Protein AF-A0A418VN29-F1 (afdb_monomer_lite)

Structure (mmCIF, N/CA/C/O backbone):
data_AF-A0A418VN29-F1
#
_entry.id   AF-A0A418VN29-F1
#
loop_
_atom_site.group_PDB
_atom_site.id
_atom_site.type_symbol
_atom_site.label_atom_id
_atom_site.label_alt_id
_atom_site.label_comp_id
_atom_site.label_asym_id
_atom_site.label_entity_id
_atom_site.label_seq_id
_atom_site.pdbx_PDB_ins_code
_atom_site.Cartn_x
_atom_site.Cartn_y
_atom_site.Cartn_z
_atom_site.occupancy
_atom_site.B_iso_or_equiv
_atom_site.auth_seq_id
_atom_site.auth_comp_id
_atom_site.auth_asym_id
_atom_site.auth_atom_id
_atom_site.pdbx_PDB_model_num
ATOM 1 N N . MET A 1 1 ? -18.778 13.113 -34.336 1.00 24.78 1 MET A N 1
ATOM 2 C CA . MET A 1 1 ? -18.733 14.459 -33.737 1.00 24.78 1 MET A CA 1
ATOM 3 C C . MET A 1 1 ? -18.792 14.234 -32.235 1.00 24.78 1 MET A C 1
ATOM 5 O O . MET A 1 1 ? -19.814 13.765 -31.757 1.00 24.78 1 MET A O 1
ATOM 9 N N . LEU A 1 2 ? -17.653 14.345 -31.549 1.00 24.45 2 LEU A N 1
ATOM 10 C CA . LEU A 1 2 ? -17.555 14.200 -30.094 1.00 24.45 2 LEU A CA 1
ATOM 11 C C . LEU A 1 2 ? -17.765 15.594 -29.505 1.00 24.45 2 LEU A C 1
ATOM 13 O O . LEU A 1 2 ? -16.907 16.451 -29.688 1.00 24.45 2 LEU A O 1
ATOM 17 N N . ASP A 1 3 ? -18.902 15.823 -28.851 1.00 22.05 3 ASP A N 1
ATOM 18 C CA . ASP A 1 3 ? -19.103 17.032 -28.052 1.00 22.05 3 ASP A CA 1
ATOM 19 C C . ASP A 1 3 ? -18.455 16.818 -26.682 1.00 22.05 3 ASP A C 1
ATOM 21 O O . ASP A 1 3 ? -18.921 16.030 -25.856 1.00 22.05 3 ASP A O 1
ATOM 25 N N . LEU A 1 4 ? -17.326 17.489 -26.466 1.00 28.38 4 LEU A N 1
ATOM 26 C CA . LEU A 1 4 ? -16.595 17.502 -25.204 1.00 28.38 4 LEU A CA 1
ATOM 27 C C . LEU A 1 4 ? -16.989 18.751 -24.410 1.00 28.38 4 LEU A C 1
ATOM 29 O O . LEU A 1 4 ? -16.269 19.745 -24.392 1.00 28.38 4 LEU A O 1
ATOM 33 N N . THR A 1 5 ? -18.116 18.709 -23.700 1.00 26.20 5 THR A N 1
ATOM 34 C CA . THR A 1 5 ? -18.357 19.657 -22.600 1.00 26.20 5 THR A CA 1
ATOM 35 C C . THR A 1 5 ? -17.587 19.197 -21.365 1.00 26.20 5 THR A C 1
ATOM 37 O O . THR A 1 5 ? -18.038 18.330 -20.616 1.00 26.20 5 THR A O 1
ATOM 40 N N . VAL A 1 6 ? -16.393 19.762 -21.167 1.00 36.53 6 VAL A N 1
ATOM 41 C CA . VAL A 1 6 ? -15.522 19.483 -20.018 1.00 36.53 6 VAL A CA 1
ATOM 42 C C . VAL A 1 6 ? -15.864 20.439 -18.873 1.00 36.53 6 VAL A C 1
ATOM 44 O O . VAL A 1 6 ? -15.679 21.649 -18.976 1.00 36.53 6 VAL A O 1
ATOM 47 N N . ASN A 1 7 ? -16.368 19.889 -17.766 1.00 28.27 7 ASN A N 1
ATOM 48 C CA . ASN A 1 7 ? -16.564 20.616 -16.513 1.00 28.27 7 ASN A CA 1
ATOM 49 C C . ASN A 1 7 ? -15.201 20.792 -15.801 1.00 28.27 7 ASN A C 1
ATOM 51 O O . ASN A 1 7 ? -14.558 19.775 -15.509 1.00 28.27 7 ASN A O 1
ATOM 55 N N . PRO A 1 8 ? -14.768 22.028 -15.478 1.00 33.44 8 PRO A N 1
ATOM 56 C CA . PRO A 1 8 ? -13.426 22.321 -14.960 1.00 33.44 8 PRO A CA 1
ATOM 57 C C . PRO A 1 8 ? -13.108 21.734 -13.572 1.00 33.44 8 PRO A C 1
ATOM 59 O O . PRO A 1 8 ? -11.959 21.801 -13.149 1.00 33.44 8 PRO A O 1
ATOM 62 N N . ASN A 1 9 ? -14.073 21.124 -12.870 1.00 30.81 9 ASN A N 1
ATOM 63 C CA . ASN A 1 9 ? -13.886 20.633 -11.496 1.00 30.81 9 ASN A CA 1
ATOM 64 C C . ASN A 1 9 ? -13.908 19.104 -11.317 1.00 30.81 9 ASN A C 1
ATOM 66 O O . ASN A 1 9 ? -13.938 18.617 -10.185 1.00 30.81 9 ASN A O 1
ATOM 70 N N . THR A 1 10 ? -13.858 18.311 -12.390 1.00 30.25 10 THR A N 1
ATOM 71 C CA . THR A 1 10 ? -13.961 16.845 -12.260 1.00 30.25 10 THR A CA 1
ATOM 72 C C . THR A 1 10 ? -12.586 16.177 -12.294 1.00 30.25 10 THR A C 1
ATOM 74 O O . THR A 1 10 ? -11.988 16.014 -13.355 1.00 30.25 10 THR A O 1
ATOM 77 N N . LYS A 1 11 ? -12.083 15.730 -11.133 1.00 34.09 11 LYS A N 1
ATOM 78 C CA . LYS A 1 11 ? -10.966 14.769 -11.074 1.00 34.09 11 LYS A CA 1
ATOM 79 C C . LYS A 1 11 ? -11.395 13.481 -11.788 1.00 34.09 11 LYS A C 1
ATOM 81 O O . LYS A 1 11 ? -12.370 12.842 -11.395 1.00 34.09 11 LYS A O 1
ATOM 86 N N . ILE A 1 12 ? -10.672 13.138 -12.851 1.00 34.97 12 ILE A N 1
ATOM 87 C CA . ILE A 1 12 ? -10.942 12.040 -13.789 1.00 34.97 12 ILE A CA 1
ATOM 88 C C . ILE A 1 12 ? -11.128 10.722 -13.016 1.00 34.97 12 ILE A C 1
ATOM 90 O O . ILE A 1 12 ? -10.168 10.194 -12.460 1.00 34.97 12 ILE A O 1
ATOM 94 N N . ARG A 1 13 ? -12.358 10.190 -12.952 1.00 27.47 13 ARG A N 1
ATOM 95 C CA . ARG A 1 13 ? -12.651 8.913 -12.262 1.00 27.47 13 ARG A CA 1
ATOM 96 C C . ARG A 1 13 ? -13.318 7.832 -13.116 1.00 27.47 13 ARG A C 1
ATOM 98 O O . ARG A 1 13 ? -13.430 6.706 -12.643 1.00 27.47 13 ARG A O 1
ATOM 105 N N . ARG A 1 14 ? -13.712 8.090 -14.368 1.00 25.16 14 ARG A N 1
ATOM 106 C CA . ARG A 1 14 ? -14.124 7.033 -15.317 1.00 25.16 14 ARG A CA 1
ATOM 107 C C . ARG A 1 14 ? -14.339 7.610 -16.713 1.00 25.16 14 ARG A C 1
ATOM 109 O O . ARG A 1 14 ? -15.007 8.628 -16.836 1.00 25.16 14 ARG A O 1
ATOM 116 N N . ILE A 1 15 ? -13.848 6.927 -17.745 1.00 31.75 15 ILE A N 1
ATOM 117 C CA . ILE A 1 15 ? -14.262 7.154 -19.135 1.00 31.75 15 ILE A CA 1
ATOM 118 C C . ILE A 1 15 ? -14.919 5.857 -19.606 1.00 31.75 15 ILE A C 1
ATOM 120 O O . ILE A 1 15 ? -14.280 4.808 -19.638 1.00 31.75 15 ILE A O 1
ATOM 124 N N . ALA A 1 16 ? -16.216 5.920 -19.903 1.00 24.55 16 ALA A N 1
ATOM 125 C CA . ALA A 1 16 ? -16.940 4.854 -20.581 1.00 24.55 16 ALA A CA 1
ATOM 126 C C . ALA A 1 16 ? -16.981 5.191 -22.076 1.00 24.55 16 ALA A C 1
ATOM 128 O O . ALA A 1 16 ? -17.532 6.219 -22.463 1.00 24.55 16 ALA A O 1
ATOM 129 N N . LEU A 1 17 ? -16.386 4.337 -22.907 1.00 25.92 17 LEU A N 1
ATOM 130 C CA . LEU A 1 17 ? -16.442 4.456 -24.362 1.00 25.92 17 LEU A CA 1
ATOM 131 C C . LEU A 1 17 ? -17.707 3.744 -24.849 1.00 25.92 17 LEU A C 1
ATOM 133 O O . LEU A 1 17 ? -17.806 2.522 -24.751 1.00 25.92 17 LEU A O 1
ATOM 137 N N . THR A 1 18 ? -18.686 4.495 -25.352 1.00 26.50 18 THR A N 1
ATOM 138 C CA . THR A 1 18 ? -19.819 3.918 -26.089 1.00 26.50 18 THR A CA 1
ATOM 139 C C . THR A 1 18 ? -19.585 4.098 -27.583 1.00 26.50 18 THR A C 1
ATOM 141 O O . THR A 1 18 ? -19.347 5.199 -28.072 1.00 26.50 18 THR A O 1
ATOM 144 N N . HIS A 1 19 ? -19.604 2.980 -28.305 1.00 25.80 19 HIS A N 1
ATOM 145 C CA . HIS A 1 19 ? -19.425 2.932 -29.749 1.00 25.80 19 HIS A CA 1
ATOM 146 C C . HIS A 1 19 ? -20.770 3.256 -30.413 1.00 25.80 19 HIS A C 1
ATOM 148 O O . HIS A 1 19 ? -21.709 2.467 -30.317 1.00 25.80 19 HIS A O 1
ATOM 154 N N . VAL A 1 20 ? -20.883 4.411 -31.071 1.00 28.61 20 VAL A N 1
ATOM 155 C CA . VAL A 1 20 ? -22.065 4.766 -31.874 1.00 28.61 20 VAL A CA 1
ATOM 156 C C . VAL A 1 20 ? -21.699 4.616 -33.348 1.00 28.61 20 VAL A C 1
ATOM 158 O O . VAL A 1 20 ? -20.783 5.276 -33.835 1.00 28.61 20 VAL A O 1
ATOM 161 N N . SER A 1 21 ? -22.382 3.708 -34.049 1.00 25.61 21 SER A N 1
ATOM 162 C CA . SER A 1 21 ? -22.212 3.497 -35.493 1.00 25.61 21 SER A CA 1
ATOM 163 C C . SER A 1 21 ? -22.645 4.732 -36.303 1.00 25.61 21 SER A C 1
ATOM 165 O O . SER A 1 21 ? -23.546 5.455 -35.874 1.00 25.61 21 SER A O 1
ATOM 167 N N . PRO A 1 22 ? -22.034 4.995 -37.474 1.00 26.56 22 PRO A N 1
ATOM 168 C CA . PRO A 1 22 ? -22.249 6.239 -38.209 1.00 26.56 22 PRO A CA 1
ATOM 169 C C . PRO A 1 22 ? -23.579 6.232 -38.981 1.00 26.56 22 PRO A C 1
ATOM 171 O O . PRO A 1 22 ? -23.946 5.192 -39.533 1.00 26.56 22 PRO A O 1
ATOM 174 N N . PRO A 1 23 ? -24.285 7.375 -39.096 1.00 27.56 23 PRO A N 1
ATOM 175 C CA . PRO A 1 23 ? -25.371 7.510 -40.045 1.00 27.56 23 PRO A CA 1
ATOM 176 C C . PRO A 1 23 ? -24.859 7.884 -41.443 1.00 27.56 23 PRO A C 1
ATOM 178 O O . PRO A 1 23 ? -23.794 8.470 -41.642 1.00 27.56 23 PRO A O 1
ATOM 181 N N . THR A 1 24 ? -25.679 7.480 -42.399 1.00 29.11 24 THR A N 1
ATOM 182 C CA . THR A 1 24 ? -25.525 7.456 -43.849 1.00 29.11 24 THR A CA 1
ATOM 183 C C . THR A 1 24 ? -25.382 8.845 -44.491 1.00 29.11 24 THR A C 1
ATOM 185 O O . THR A 1 24 ? -25.897 9.846 -44.005 1.00 29.11 24 THR A O 1
ATOM 188 N N . THR A 1 25 ? -24.690 8.852 -45.632 1.00 38.59 25 THR A N 1
ATOM 189 C CA . THR A 1 25 ? -24.416 9.937 -46.593 1.00 38.59 25 THR A CA 1
ATOM 190 C C . THR A 1 25 ? -25.497 11.006 -46.788 1.00 38.59 25 THR A C 1
ATOM 192 O O . THR A 1 25 ? -26.641 10.664 -47.081 1.00 38.59 25 THR A O 1
ATOM 195 N N . VAL A 1 26 ? -25.073 12.275 -46.881 1.00 28.98 26 VAL A N 1
ATOM 196 C CA . VAL A 1 26 ? -25.709 13.293 -47.739 1.00 28.98 26 VAL A CA 1
ATOM 197 C C . VAL A 1 26 ? -24.620 14.140 -48.417 1.00 28.98 26 VAL A C 1
ATOM 199 O O . VAL A 1 26 ? -23.821 14.798 -47.759 1.00 28.98 26 VAL A O 1
ATOM 202 N N . ASN A 1 27 ? -24.583 14.078 -49.752 1.00 35.44 27 ASN A N 1
ATOM 203 C CA . ASN A 1 27 ? -23.863 15.002 -50.636 1.00 35.44 27 ASN A CA 1
ATOM 204 C C . ASN A 1 27 ? -24.383 16.424 -50.437 1.00 35.44 27 ASN A C 1
ATOM 206 O O . ASN A 1 27 ? -25.595 16.553 -50.391 1.00 35.44 27 ASN A O 1
ATOM 210 N N . HIS A 1 28 ? -23.530 17.448 -50.502 1.00 29.70 28 HIS A N 1
ATOM 211 C CA . HIS A 1 28 ? -23.779 18.703 -51.233 1.00 29.70 28 HIS A CA 1
ATOM 212 C C . HIS A 1 28 ? -22.420 19.322 -51.582 1.00 29.70 28 HIS A C 1
ATOM 214 O O . HIS A 1 28 ? -21.529 19.429 -50.742 1.00 29.70 28 HIS A O 1
ATOM 220 N N . GLY A 1 29 ? -22.242 19.629 -52.865 1.00 31.88 29 GLY A N 1
ATOM 221 C CA . GLY A 1 29 ? -21.032 20.237 -53.391 1.00 31.88 29 GLY A CA 1
ATOM 222 C C . GLY A 1 29 ? -21.111 21.752 -53.339 1.00 31.88 29 GLY A C 1
ATOM 223 O O . GLY A 1 29 ? -22.162 22.318 -53.601 1.00 31.88 29 GLY A O 1
ATOM 224 N N . GLU A 1 30 ? -19.968 22.390 -53.119 1.00 26.95 30 GLU A N 1
ATOM 225 C CA . GLU A 1 30 ? -19.734 23.752 -53.573 1.00 26.95 30 GLU A CA 1
ATOM 226 C C . GLU A 1 30 ? -18.250 23.923 -53.905 1.00 26.95 30 GLU A C 1
ATOM 228 O O . GLU A 1 30 ? -17.353 23.616 -53.120 1.00 26.95 30 GLU A O 1
ATOM 233 N N . LYS A 1 31 ? -18.005 24.335 -55.151 1.00 33.81 31 LYS A N 1
ATOM 234 C CA . LYS A 1 31 ? -16.693 24.671 -55.694 1.00 33.81 31 LYS A CA 1
ATOM 235 C C . LYS A 1 31 ? -16.437 26.147 -55.416 1.00 33.81 31 LYS A C 1
ATOM 237 O O . LYS A 1 31 ? -17.146 26.981 -55.966 1.00 33.81 31 LYS A O 1
ATOM 242 N N . THR A 1 32 ? -15.345 26.470 -54.737 1.00 28.45 32 THR A N 1
ATOM 243 C CA . THR A 1 32 ? -14.684 27.772 -54.890 1.00 28.45 32 THR A CA 1
ATOM 244 C C . THR A 1 32 ? -13.177 27.573 -55.023 1.00 28.45 32 THR A C 1
ATOM 246 O O . THR A 1 32 ? -12.483 27.066 -54.147 1.00 28.45 32 THR A O 1
ATOM 249 N N . ASN A 1 33 ? -12.685 27.930 -56.211 1.00 28.09 33 ASN A N 1
ATOM 250 C CA . ASN A 1 33 ? -11.276 28.017 -56.561 1.00 28.09 33 ASN A CA 1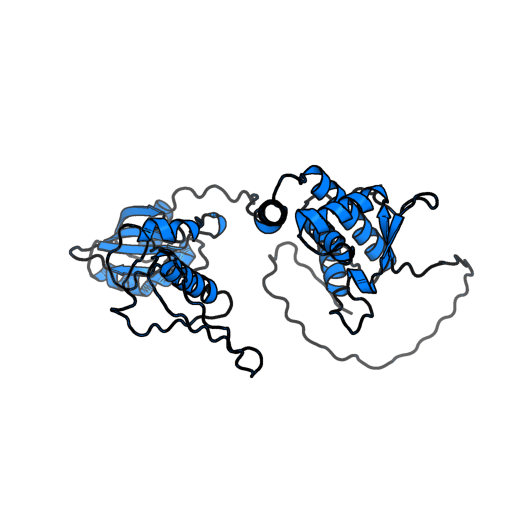
ATOM 251 C C . ASN A 1 33 ? -10.680 29.271 -55.910 1.00 28.09 33 ASN A C 1
ATOM 253 O O . ASN A 1 33 ? -11.041 30.382 -56.286 1.00 28.09 33 ASN A O 1
ATOM 257 N N . ALA A 1 34 ? -9.705 29.095 -55.023 1.00 28.97 34 ALA A N 1
ATOM 258 C CA . ALA A 1 34 ? -8.702 30.111 -54.727 1.00 28.97 34 ALA A CA 1
ATOM 259 C C . ALA A 1 34 ? -7.341 29.416 -54.636 1.00 28.97 34 ALA A C 1
ATOM 261 O O . ALA A 1 34 ? -6.970 28.786 -53.647 1.00 28.97 34 ALA A O 1
ATOM 262 N N . SER A 1 35 ? -6.616 29.476 -55.746 1.00 31.36 35 SER A N 1
ATOM 263 C CA . SER A 1 35 ? -5.275 28.943 -55.917 1.00 31.36 35 SER A CA 1
ATOM 264 C C . SER A 1 35 ? -4.254 29.773 -55.137 1.00 31.36 35 SER A C 1
ATOM 266 O O . SER A 1 35 ? -3.627 30.674 -55.684 1.00 31.36 35 SER A O 1
ATOM 268 N N . LEU A 1 36 ? -4.028 29.410 -53.878 1.00 25.30 36 LEU A N 1
ATOM 269 C CA . LEU A 1 36 ? -2.775 29.660 -53.168 1.00 25.30 36 LEU A CA 1
ATOM 270 C C . LEU A 1 36 ? -2.138 28.300 -52.901 1.00 25.30 36 LEU A C 1
ATOM 272 O O . LEU A 1 36 ? -2.334 27.667 -51.867 1.00 25.30 36 LEU A O 1
ATOM 276 N N . ARG A 1 37 ? -1.397 27.809 -53.902 1.00 25.61 37 ARG A N 1
ATOM 277 C CA . ARG A 1 37 ? -0.560 26.610 -53.782 1.00 25.61 37 ARG A CA 1
ATOM 278 C C . ARG A 1 37 ? 0.620 26.910 -52.854 1.00 25.61 37 ARG A C 1
ATOM 280 O O . ARG A 1 37 ? 1.755 27.032 -53.310 1.00 25.61 37 ARG A O 1
ATOM 287 N N . PHE A 1 38 ? 0.375 26.940 -51.549 1.00 24.56 38 PHE A N 1
ATOM 288 C CA . PHE A 1 38 ? 1.399 26.537 -50.597 1.00 24.56 38 PHE A CA 1
ATOM 289 C C . PHE A 1 38 ? 1.586 25.034 -50.779 1.00 24.56 38 PHE A C 1
ATOM 291 O O . PHE A 1 38 ? 0.795 24.218 -50.311 1.00 24.56 38 PHE A O 1
ATOM 298 N N . ARG A 1 39 ? 2.619 24.653 -51.537 1.00 26.42 39 ARG A N 1
ATOM 299 C CA . ARG A 1 39 ? 3.111 23.277 -51.526 1.00 26.42 39 ARG A CA 1
ATOM 300 C C . ARG A 1 39 ? 3.608 22.990 -50.109 1.00 26.42 39 ARG A C 1
ATOM 302 O O . ARG A 1 39 ? 4.776 23.218 -49.812 1.00 26.42 39 ARG A O 1
ATOM 309 N N . PHE A 1 40 ? 2.734 22.466 -49.253 1.00 26.62 40 PHE A N 1
ATOM 310 C CA . PHE A 1 40 ? 3.130 21.757 -48.042 1.00 26.62 40 PHE A CA 1
ATOM 311 C C . PHE A 1 40 ? 3.881 20.495 -48.476 1.00 26.62 40 PHE A C 1
ATOM 313 O O . PHE A 1 40 ? 3.308 19.438 -48.731 1.00 26.62 40 PHE A O 1
ATOM 320 N N . HIS A 1 41 ? 5.186 20.645 -48.687 1.00 28.91 41 HIS A N 1
ATOM 321 C CA . HIS A 1 41 ? 6.093 19.531 -48.890 1.00 28.91 41 HIS A CA 1
ATOM 322 C C . HIS A 1 41 ? 6.441 18.899 -47.540 1.00 28.91 41 HIS A C 1
ATOM 324 O O . HIS A 1 41 ? 6.794 19.587 -46.587 1.00 28.91 41 HIS A O 1
ATOM 330 N N . ALA A 1 42 ? 6.398 17.565 -47.555 1.00 32.66 42 ALA A N 1
ATOM 331 C CA . ALA A 1 42 ? 6.794 16.603 -46.533 1.00 32.66 42 ALA A CA 1
ATOM 332 C C . ALA A 1 42 ? 5.794 16.357 -45.389 1.00 32.66 42 ALA A C 1
ATOM 334 O O . ALA A 1 42 ? 5.766 17.043 -44.368 1.00 32.66 42 ALA A O 1
ATOM 335 N N . ARG A 1 43 ? 5.072 15.237 -45.544 1.00 42.84 43 ARG A N 1
ATOM 336 C CA . ARG A 1 43 ? 4.611 14.346 -44.471 1.00 42.84 43 ARG A CA 1
ATOM 337 C C . ARG A 1 43 ? 5.764 14.113 -43.480 1.00 42.84 43 ARG A C 1
ATOM 339 O O . ARG A 1 43 ? 6.529 13.167 -43.636 1.00 42.84 43 ARG A O 1
ATOM 346 N N . CYS A 1 44 ? 5.962 14.992 -42.502 1.00 50.62 44 CYS A N 1
ATOM 347 C CA . CYS A 1 44 ? 6.921 14.719 -41.437 1.00 50.62 44 CYS A CA 1
ATOM 348 C C . CYS A 1 44 ? 6.347 13.566 -40.611 1.00 50.62 44 CYS A C 1
ATOM 350 O O . CYS A 1 44 ? 5.278 13.696 -40.028 1.00 50.62 44 CYS A O 1
ATOM 352 N N . SER A 1 45 ? 7.009 12.418 -40.631 1.00 65.19 45 SER A N 1
ATOM 353 C CA . SER A 1 45 ? 6.743 11.245 -39.785 1.00 65.19 45 SER A CA 1
ATOM 354 C C . SER A 1 45 ? 7.925 10.983 -38.847 1.00 65.19 45 SER A C 1
ATOM 356 O O . SER A 1 45 ? 8.134 9.859 -38.399 1.00 65.19 45 SER A O 1
ATOM 358 N N . LYS A 1 46 ? 8.735 12.020 -38.598 1.00 81.06 46 LYS A N 1
ATOM 359 C CA . LYS A 1 46 ? 10.023 11.925 -37.918 1.00 81.06 46 LYS A CA 1
ATOM 360 C C . LYS A 1 46 ? 10.146 12.972 -36.818 1.00 81.06 46 LYS A C 1
ATOM 362 O O . LYS A 1 46 ? 9.696 14.105 -36.994 1.00 81.06 46 LYS A O 1
ATOM 367 N N . ILE A 1 47 ? 10.793 12.574 -35.732 1.00 82.25 47 ILE A N 1
ATOM 368 C CA . ILE A 1 47 ? 11.231 13.412 -34.618 1.00 82.25 47 ILE A CA 1
ATOM 369 C C . ILE A 1 47 ? 12.750 13.521 -34.686 1.00 82.25 47 ILE A C 1
ATOM 371 O O . ILE A 1 47 ? 13.433 12.531 -34.954 1.00 82.25 47 ILE A O 1
ATOM 375 N N . PHE A 1 48 ? 13.268 14.721 -34.449 1.00 80.94 48 PHE A N 1
ATOM 376 C CA . PHE A 1 48 ? 14.694 15.008 -34.539 1.00 80.94 48 PHE A CA 1
ATOM 377 C C . PHE A 1 48 ? 15.314 15.155 -33.150 1.00 80.94 48 PHE A C 1
ATOM 379 O O . PHE A 1 48 ? 14.834 15.941 -32.329 1.00 80.94 48 PHE A O 1
ATOM 386 N N . ILE A 1 49 ? 16.406 14.426 -32.928 1.00 73.12 49 ILE A N 1
ATOM 387 C CA . ILE A 1 49 ? 17.242 14.494 -31.730 1.00 73.12 49 ILE A CA 1
ATOM 388 C C . ILE A 1 49 ? 18.612 15.075 -32.128 1.00 73.12 49 ILE A C 1
ATOM 390 O O . ILE A 1 49 ? 19.248 14.532 -33.034 1.00 73.12 49 ILE A O 1
ATOM 394 N N . PRO A 1 50 ? 19.087 16.165 -31.504 1.00 70.06 50 PRO A N 1
ATOM 395 C CA . PRO A 1 50 ? 20.404 16.743 -31.785 1.00 70.06 50 PRO A CA 1
ATOM 396 C C . PRO A 1 50 ? 21.574 15.747 -31.652 1.00 70.06 50 PRO A C 1
ATOM 398 O O . PRO A 1 50 ? 21.555 14.866 -30.798 1.00 70.06 50 PRO A O 1
ATOM 401 N N . ALA A 1 51 ? 22.652 15.900 -32.432 1.00 65.44 51 ALA A N 1
ATOM 402 C CA . ALA A 1 51 ? 23.804 14.978 -32.379 1.00 65.44 51 ALA A CA 1
ATOM 403 C C . ALA A 1 51 ? 24.499 14.889 -31.004 1.00 65.44 51 ALA A C 1
ATOM 405 O O . ALA A 1 51 ? 25.044 13.849 -30.646 1.00 65.44 51 ALA A O 1
ATOM 406 N N . TRP A 1 52 ? 24.480 15.951 -30.199 1.00 60.44 52 TRP A N 1
ATOM 407 C CA . TRP A 1 52 ? 25.055 15.925 -28.847 1.00 60.44 52 TRP A CA 1
ATOM 408 C C . TRP A 1 52 ? 24.179 15.143 -27.842 1.00 60.44 52 TRP A C 1
ATOM 410 O O . TRP A 1 52 ? 24.680 14.676 -26.815 1.00 60.44 52 TRP A O 1
ATOM 420 N N . ASP A 1 53 ? 22.900 14.913 -28.162 1.00 70.38 53 ASP A N 1
ATOM 421 C CA . ASP A 1 53 ? 22.018 13.970 -27.461 1.00 70.38 53 ASP A CA 1
ATOM 422 C C . ASP A 1 53 ? 22.287 12.514 -27.857 1.00 70.38 53 ASP A C 1
ATOM 424 O O . ASP A 1 53 ? 21.985 11.611 -27.078 1.00 70.38 53 ASP A O 1
ATOM 428 N N . GLU A 1 54 ? 22.905 12.251 -29.011 1.00 73.31 54 GLU A N 1
ATOM 429 C CA . GLU A 1 54 ? 23.186 10.892 -29.487 1.00 73.31 54 GLU A CA 1
ATOM 430 C C . GLU A 1 54 ? 24.209 10.169 -28.598 1.00 73.31 54 GLU A C 1
ATOM 432 O O . GLU A 1 54 ? 23.950 9.053 -28.139 1.00 73.31 54 GLU A O 1
ATOM 437 N N . ALA A 1 55 ? 25.329 10.830 -28.285 1.00 78.19 55 ALA A N 1
ATOM 438 C CA . ALA A 1 55 ? 26.355 10.286 -27.393 1.00 78.19 55 ALA A CA 1
ATOM 439 C C . ALA A 1 55 ? 25.799 10.035 -25.982 1.00 78.19 55 ALA A C 1
ATOM 441 O O . ALA A 1 55 ? 26.037 8.985 -25.389 1.00 78.19 55 ALA A O 1
ATOM 442 N N . PHE A 1 56 ? 24.984 10.961 -25.469 1.00 82.81 56 PHE A N 1
ATOM 443 C CA . PHE A 1 56 ? 24.332 10.806 -24.170 1.00 82.81 56 PHE A CA 1
ATOM 444 C C . PHE A 1 56 ? 23.313 9.655 -24.163 1.00 82.81 56 PHE A C 1
ATOM 446 O O . PHE A 1 56 ? 23.311 8.830 -23.253 1.00 82.81 56 PHE A O 1
ATOM 453 N N . THR A 1 57 ? 22.505 9.530 -25.218 1.00 81.75 57 THR A N 1
ATOM 454 C CA . THR A 1 57 ? 21.558 8.416 -25.409 1.00 81.75 57 THR A CA 1
ATOM 455 C C . THR A 1 57 ? 22.282 7.070 -25.471 1.00 81.75 57 THR A C 1
ATOM 457 O O . THR A 1 57 ? 21.776 6.052 -24.995 1.00 81.75 57 THR A O 1
ATOM 460 N N . GLN A 1 58 ? 23.478 7.031 -26.062 1.00 82.38 58 GLN A N 1
ATOM 461 C CA . GLN A 1 58 ? 24.322 5.843 -26.055 1.00 82.38 58 GLN A CA 1
ATOM 462 C C . GLN A 1 58 ? 24.800 5.497 -24.639 1.00 82.38 58 GLN A C 1
ATOM 464 O O . GLN A 1 58 ? 24.624 4.353 -24.219 1.00 82.38 58 GLN A O 1
ATOM 469 N N . THR A 1 59 ? 25.300 6.476 -23.883 1.00 84.31 59 THR A N 1
ATOM 470 C CA . THR A 1 59 ? 25.691 6.294 -22.477 1.00 84.31 59 THR A CA 1
ATOM 471 C C . THR A 1 59 ? 24.526 5.796 -21.620 1.00 84.31 59 THR A C 1
ATOM 473 O O . THR A 1 59 ? 24.686 4.820 -20.890 1.00 84.31 59 THR A O 1
ATOM 476 N N . LEU A 1 60 ? 23.337 6.390 -21.756 1.00 84.81 60 LEU A N 1
ATOM 477 C CA . LEU A 1 60 ? 22.136 5.974 -21.026 1.00 84.81 60 LEU A CA 1
ATOM 478 C C . LEU A 1 60 ? 21.724 4.532 -21.324 1.00 84.81 60 LEU A C 1
ATOM 480 O O . LEU A 1 60 ? 21.323 3.811 -20.417 1.00 84.81 60 LEU A O 1
ATOM 484 N N . ARG A 1 61 ? 21.827 4.078 -22.577 1.00 84.44 61 ARG A N 1
ATOM 485 C CA . ARG A 1 61 ? 21.496 2.687 -22.925 1.00 84.44 61 ARG A CA 1
ATOM 486 C C . ARG A 1 61 ? 22.509 1.701 -22.357 1.00 84.44 61 ARG A C 1
ATOM 488 O O . ARG A 1 61 ? 22.102 0.698 -21.784 1.00 84.44 61 ARG A O 1
ATOM 495 N N . GLU A 1 62 ? 23.799 1.984 -22.532 1.00 83.44 62 GLU A N 1
ATOM 496 C CA . GLU A 1 62 ? 24.877 1.059 -22.168 1.00 83.44 62 GLU A CA 1
ATOM 497 C C . GLU A 1 62 ? 25.108 0.994 -20.663 1.00 83.44 62 GLU A C 1
ATOM 499 O O . GLU A 1 62 ? 25.183 -0.095 -20.101 1.00 83.44 62 GLU A O 1
ATOM 504 N N . LYS A 1 63 ? 25.250 2.161 -20.032 1.00 81.19 63 LYS A N 1
ATOM 505 C CA . LYS A 1 63 ? 25.661 2.287 -18.631 1.00 81.19 63 LYS A CA 1
ATOM 506 C C . LYS A 1 63 ? 24.485 2.530 -17.697 1.00 81.19 63 LYS A C 1
ATOM 508 O O . LYS A 1 63 ? 24.548 2.111 -16.553 1.00 81.19 63 LYS A O 1
ATOM 513 N N . GLY A 1 64 ? 23.424 3.175 -18.184 1.00 81.19 64 GLY A N 1
ATOM 514 C CA . GLY A 1 64 ? 22.215 3.403 -17.396 1.00 81.19 64 GLY A CA 1
ATOM 515 C C . GLY A 1 64 ? 21.298 2.180 -17.368 1.00 81.19 64 GLY A C 1
ATOM 516 O O . GLY A 1 64 ? 21.116 1.559 -16.334 1.00 81.19 64 GLY A O 1
ATOM 517 N N . LEU A 1 65 ? 20.722 1.820 -18.516 1.00 82.62 65 LEU A N 1
ATOM 518 C CA . LEU A 1 65 ? 19.725 0.747 -18.623 1.00 82.62 65 LEU A CA 1
ATOM 519 C C . LEU A 1 65 ? 20.328 -0.659 -18.804 1.00 82.62 65 LEU A C 1
ATOM 521 O O . LEU A 1 65 ? 19.584 -1.640 -18.849 1.00 82.62 65 LEU A O 1
ATOM 525 N N . GLY A 1 66 ? 21.645 -0.769 -19.013 1.00 79.50 66 GLY A N 1
ATOM 526 C CA . GLY A 1 66 ? 22.321 -2.046 -19.267 1.00 79.50 66 GLY A CA 1
ATOM 527 C C . GLY A 1 66 ? 21.859 -2.770 -20.542 1.00 79.50 66 GLY A C 1
ATOM 528 O O . GLY A 1 66 ? 21.978 -3.992 -20.645 1.00 79.50 66 GLY A O 1
ATOM 529 N N . ILE A 1 67 ? 21.302 -2.049 -21.523 1.00 80.25 67 ILE A N 1
ATOM 530 C CA . ILE A 1 67 ? 20.773 -2.622 -22.769 1.00 80.25 67 ILE A CA 1
ATOM 531 C C . ILE A 1 67 ? 21.846 -2.541 -23.864 1.00 80.25 67 ILE A C 1
ATOM 533 O O . ILE A 1 67 ? 22.647 -1.611 -23.925 1.00 80.25 67 ILE A O 1
ATOM 537 N N . SER A 1 68 ? 21.857 -3.528 -24.766 1.00 75.38 68 SER A N 1
ATOM 538 C CA . SER A 1 68 ? 22.779 -3.596 -25.908 1.00 75.38 68 SER A CA 1
ATOM 539 C C . SER A 1 68 ? 22.889 -2.270 -26.674 1.00 75.38 68 SER A C 1
ATOM 541 O O . SER A 1 68 ? 21.888 -1.601 -26.917 1.00 75.38 68 SER A O 1
ATOM 543 N N . ARG A 1 69 ? 24.084 -1.969 -27.205 1.00 66.75 69 ARG A N 1
ATOM 544 C CA . ARG A 1 69 ? 24.334 -0.854 -28.145 1.00 66.75 69 ARG A CA 1
ATOM 545 C C . ARG A 1 69 ? 23.383 -0.821 -29.344 1.00 66.75 69 ARG A C 1
ATOM 547 O O . ARG A 1 69 ? 23.172 0.229 -29.938 1.00 66.75 69 ARG A O 1
ATOM 554 N N . ARG A 1 70 ? 22.824 -1.979 -29.713 1.00 70.94 70 ARG A N 1
ATOM 555 C CA . ARG A 1 70 ? 21.859 -2.130 -30.814 1.00 70.94 70 ARG A CA 1
ATOM 556 C C . ARG A 1 70 ? 20.414 -1.830 -30.408 1.00 70.94 70 ARG A C 1
ATOM 558 O O . ARG A 1 70 ? 19.534 -1.870 -31.262 1.00 70.94 70 ARG A O 1
ATOM 565 N N . ALA A 1 71 ? 20.152 -1.575 -29.127 1.00 72.75 71 ALA A N 1
ATOM 566 C CA . ALA A 1 71 ? 18.824 -1.240 -28.642 1.00 72.75 71 ALA A CA 1
ATOM 567 C C . ALA A 1 71 ? 18.344 0.069 -29.267 1.00 72.75 71 ALA A C 1
ATOM 569 O O . ALA A 1 71 ? 19.138 0.991 -29.459 1.00 72.75 71 ALA A O 1
ATOM 570 N N . PRO A 1 72 ? 17.058 0.185 -29.594 1.00 77.88 72 PRO A N 1
ATOM 571 C CA . PRO A 1 72 ? 16.593 1.306 -30.381 1.00 77.88 72 PRO A CA 1
ATOM 572 C C . PRO A 1 72 ? 16.513 2.598 -29.553 1.00 77.88 72 PRO A C 1
ATOM 574 O O . PRO A 1 72 ? 16.136 2.599 -28.382 1.00 77.88 72 PRO A O 1
ATOM 577 N N . HIS A 1 73 ? 16.846 3.724 -30.188 1.00 78.06 73 HIS A N 1
ATOM 578 C CA . HIS A 1 73 ? 16.917 5.046 -29.549 1.00 78.06 73 HIS A CA 1
ATOM 579 C C . HIS A 1 73 ? 15.560 5.553 -29.031 1.00 78.06 73 HIS A C 1
ATOM 581 O O . HIS A 1 73 ? 15.516 6.389 -28.129 1.00 78.06 73 HIS A O 1
ATOM 587 N N . TRP A 1 74 ? 14.447 5.031 -29.558 1.00 85.94 74 TRP A N 1
ATOM 588 C CA . TRP A 1 74 ? 13.106 5.463 -29.164 1.00 85.94 74 TRP A CA 1
ATOM 589 C C . TRP A 1 74 ? 12.772 5.170 -27.697 1.00 85.94 74 TRP A C 1
ATOM 591 O O . TRP A 1 74 ? 11.934 5.871 -27.138 1.00 85.94 74 TRP A O 1
ATOM 601 N N . ILE A 1 75 ? 13.432 4.199 -27.049 1.00 86.94 75 ILE A N 1
ATOM 602 C CA . ILE A 1 75 ? 13.207 3.894 -25.623 1.00 86.94 75 ILE A CA 1
ATOM 603 C C . ILE A 1 75 ? 13.538 5.122 -24.769 1.00 86.94 75 ILE A C 1
ATOM 605 O O . ILE A 1 75 ? 12.731 5.547 -23.945 1.00 86.94 75 ILE A O 1
ATOM 609 N N . ILE A 1 76 ? 14.694 5.736 -25.025 1.00 87.88 76 ILE A N 1
ATOM 610 C CA . ILE A 1 76 ? 15.131 6.941 -24.315 1.00 87.88 76 ILE A CA 1
ATOM 611 C C . ILE A 1 76 ? 14.231 8.129 -24.666 1.00 87.88 76 ILE A C 1
ATOM 613 O O . ILE A 1 76 ? 13.855 8.886 -23.779 1.00 87.88 76 ILE A O 1
ATOM 617 N N . ALA A 1 77 ? 13.793 8.247 -25.923 1.00 89.12 77 ALA A N 1
ATOM 618 C CA . ALA A 1 77 ? 12.849 9.292 -26.320 1.00 89.12 77 ALA A CA 1
ATOM 619 C C . ALA A 1 77 ? 11.497 9.182 -25.587 1.00 89.12 77 ALA A C 1
ATOM 621 O O . ALA A 1 77 ? 10.933 10.201 -25.196 1.00 89.12 77 ALA A O 1
ATOM 622 N N . ARG A 1 78 ? 10.988 7.964 -25.344 1.00 91.12 78 ARG A N 1
ATOM 623 C CA . ARG A 1 78 ? 9.773 7.750 -24.536 1.00 91.12 78 ARG A CA 1
ATOM 624 C C . ARG A 1 78 ? 9.985 8.120 -23.066 1.00 91.12 78 ARG A C 1
ATOM 626 O O . ARG A 1 78 ? 9.106 8.744 -22.479 1.00 91.12 78 ARG A O 1
ATOM 633 N N . LEU A 1 79 ? 11.139 7.780 -22.486 1.00 90.56 79 LEU A N 1
ATOM 634 C CA . LEU A 1 79 ? 11.481 8.177 -21.113 1.00 90.56 79 LEU A CA 1
ATOM 635 C C . LEU A 1 79 ? 11.591 9.700 -20.983 1.00 90.56 79 LEU A C 1
ATOM 637 O O . LEU A 1 79 ? 11.003 10.282 -20.077 1.00 90.56 79 LEU A O 1
ATOM 641 N N . ALA A 1 80 ? 12.256 10.353 -21.934 1.00 90.38 80 ALA A N 1
ATOM 642 C CA . ALA A 1 80 ? 12.342 11.805 -22.003 1.00 90.38 80 ALA A CA 1
ATOM 643 C C . ALA A 1 80 ? 10.956 12.452 -22.140 1.00 90.38 80 ALA A C 1
ATOM 645 O O . ALA A 1 80 ? 10.626 13.373 -21.398 1.00 90.38 80 ALA A O 1
ATOM 646 N N . PHE A 1 81 ? 10.104 11.940 -23.031 1.00 92.94 81 PHE A N 1
ATOM 647 C CA . PHE A 1 81 ? 8.721 12.400 -23.150 1.00 92.94 81 PHE A CA 1
ATOM 648 C C . PHE A 1 81 ? 7.966 12.308 -21.815 1.00 92.94 81 PHE A C 1
ATOM 650 O O . PHE A 1 81 ? 7.365 13.290 -21.379 1.00 92.94 81 PHE A O 1
ATOM 657 N N . ALA A 1 82 ? 8.048 11.163 -21.137 1.00 91.06 82 ALA A N 1
ATOM 658 C CA . ALA A 1 82 ? 7.401 10.958 -19.847 1.00 91.06 82 ALA A CA 1
ATOM 659 C C . ALA A 1 82 ? 7.947 11.902 -18.762 1.00 91.06 82 ALA A C 1
ATOM 661 O O . ALA A 1 82 ? 7.155 12.533 -18.064 1.00 91.06 82 ALA A O 1
ATOM 662 N N . ARG A 1 83 ? 9.273 12.078 -18.668 1.00 89.81 83 ARG A N 1
ATOM 663 C CA . ARG A 1 83 ? 9.897 13.034 -17.739 1.00 89.81 83 ARG A CA 1
ATOM 664 C C . ARG A 1 83 ? 9.434 14.462 -18.011 1.00 89.81 83 ARG A C 1
ATOM 666 O O . ARG A 1 83 ? 9.114 15.214 -17.099 1.00 89.81 83 ARG A O 1
ATOM 673 N N . SER A 1 84 ? 9.334 14.820 -19.283 1.00 92.06 84 SER A N 1
ATOM 674 C CA . SER A 1 84 ? 8.840 16.119 -19.704 1.00 92.06 84 SER A CA 1
ATOM 675 C C . SER A 1 84 ? 7.394 16.350 -19.262 1.00 92.06 84 SER A C 1
ATOM 677 O O . SER A 1 84 ? 7.099 17.405 -18.718 1.00 92.06 84 SER A O 1
ATOM 679 N N . LEU A 1 85 ? 6.482 15.387 -19.427 1.00 90.81 85 LEU A N 1
ATOM 680 C CA . LEU A 1 85 ? 5.080 15.530 -18.994 1.00 90.81 85 LEU A CA 1
ATOM 681 C C . LEU A 1 85 ? 4.902 15.746 -17.479 1.00 90.81 85 LEU A C 1
ATOM 683 O O . LEU A 1 85 ? 3.824 16.153 -17.044 1.00 90.81 85 LEU A O 1
ATOM 687 N N . GLN A 1 86 ? 5.923 15.468 -16.668 1.00 86.62 86 GLN A N 1
ATOM 688 C CA . GLN A 1 86 ? 5.879 15.693 -15.222 1.00 86.62 86 GLN A CA 1
ATOM 689 C C . GLN A 1 86 ? 6.125 17.152 -14.832 1.00 86.62 86 GLN A C 1
ATOM 691 O O . GLN A 1 86 ? 5.756 17.552 -13.732 1.00 86.62 86 GLN A O 1
ATOM 696 N N . MET A 1 87 ? 6.693 17.959 -15.728 1.00 83.56 87 MET A N 1
ATOM 697 C CA . MET A 1 87 ? 6.965 19.372 -15.468 1.00 83.56 87 MET A CA 1
ATOM 698 C C . MET A 1 87 ? 5.691 20.205 -15.629 1.00 83.56 87 MET A C 1
ATOM 700 O O . MET A 1 87 ? 4.922 19.942 -16.552 1.00 83.56 87 MET A O 1
ATOM 704 N N . PRO A 1 88 ? 5.446 21.219 -14.785 1.00 75.56 88 PRO A N 1
ATOM 705 C CA . PRO A 1 88 ? 4.227 22.022 -14.856 1.00 75.56 88 PRO A CA 1
ATOM 706 C C . PRO A 1 88 ? 4.264 23.114 -15.938 1.00 75.56 88 PRO A C 1
ATOM 708 O O . PRO A 1 88 ? 3.211 23.491 -16.443 1.00 75.56 88 PRO A O 1
ATOM 711 N N . GLN A 1 89 ? 5.440 23.638 -16.306 1.00 83.31 89 GLN A N 1
ATOM 712 C CA . GLN A 1 89 ? 5.559 24.657 -17.361 1.00 83.31 89 GLN A CA 1
ATOM 713 C C . GLN A 1 89 ? 5.485 24.020 -18.748 1.00 83.31 89 GLN A C 1
ATOM 715 O O . GLN A 1 89 ? 5.853 22.863 -18.891 1.00 83.31 89 GLN A O 1
ATOM 720 N N . PHE A 1 90 ? 5.093 24.751 -19.793 1.00 86.06 90 PHE A N 1
ATOM 721 C CA . PHE A 1 90 ? 5.184 24.245 -21.169 1.00 86.06 90 PHE A CA 1
ATOM 722 C C . PHE A 1 90 ? 6.637 24.206 -21.671 1.00 86.06 90 PHE A C 1
ATOM 724 O O . PHE A 1 90 ? 7.450 25.009 -21.221 1.00 86.06 90 PHE A O 1
ATOM 731 N N . PRO A 1 91 ? 6.996 23.283 -22.585 1.00 86.25 91 PRO A N 1
ATOM 732 C CA . PRO A 1 91 ? 8.305 23.313 -23.225 1.00 86.25 91 PRO A CA 1
ATOM 733 C C . PRO A 1 91 ? 8.517 24.617 -23.998 1.00 86.25 91 PRO A C 1
ATOM 735 O O . PRO A 1 91 ? 7.612 25.055 -24.718 1.00 86.25 91 PRO A O 1
ATOM 738 N N . ASP A 1 92 ? 9.725 25.171 -23.904 1.00 81.75 92 ASP A N 1
ATOM 739 C CA . ASP A 1 92 ? 10.091 26.412 -24.583 1.00 81.75 92 ASP A CA 1
ATOM 740 C C . ASP A 1 92 ? 9.834 26.349 -26.090 1.00 81.75 92 ASP A C 1
ATOM 742 O O . ASP A 1 92 ? 9.984 25.314 -26.753 1.00 81.75 92 ASP A O 1
ATOM 746 N N . GLU A 1 93 ? 9.465 27.495 -26.662 1.00 75.69 93 GLU A N 1
ATOM 747 C CA . GLU A 1 93 ? 9.201 27.585 -28.094 1.00 75.69 93 GLU A CA 1
ATOM 748 C C . GLU A 1 93 ? 10.441 27.411 -28.965 1.00 75.69 93 GLU A C 1
ATOM 750 O O . GLU A 1 93 ? 10.297 27.119 -30.152 1.00 75.69 93 GLU A O 1
ATOM 755 N N . GLU A 1 94 ? 11.631 27.565 -28.392 1.00 72.12 94 GLU A N 1
ATOM 756 C CA . GLU A 1 94 ? 12.912 27.443 -29.087 1.00 72.12 94 GLU A CA 1
ATOM 757 C C . GLU A 1 94 ? 13.321 25.983 -29.334 1.00 72.12 94 GLU A C 1
ATOM 759 O O . GLU A 1 94 ? 14.106 25.718 -30.242 1.00 72.12 94 GLU A O 1
ATOM 764 N N . LEU A 1 95 ? 12.709 25.015 -28.633 1.00 70.12 95 LEU A N 1
ATOM 765 C CA . LEU A 1 95 ? 12.928 23.564 -28.788 1.00 70.12 95 LEU A CA 1
ATOM 766 C C . LEU A 1 95 ? 12.269 22.988 -30.070 1.00 70.12 95 LEU A C 1
ATOM 768 O O . LEU A 1 95 ? 11.656 21.915 -30.086 1.00 70.12 95 LEU A O 1
ATOM 772 N N . ARG A 1 96 ? 12.326 23.748 -31.172 1.00 63.91 96 ARG A N 1
ATOM 773 C CA . ARG A 1 96 ? 11.776 23.412 -32.497 1.00 63.91 96 ARG A CA 1
ATOM 774 C C . ARG A 1 96 ? 12.774 22.585 -33.324 1.00 63.91 96 ARG A C 1
ATOM 776 O O . ARG A 1 96 ? 13.828 22.167 -32.860 1.00 63.91 96 ARG A O 1
ATOM 783 N N . LYS A 1 97 ? 12.381 22.237 -34.558 1.00 60.22 97 LYS A N 1
ATOM 784 C CA . LYS A 1 97 ? 13.178 21.402 -35.482 1.00 60.22 97 LYS A CA 1
ATOM 785 C C . LYS A 1 97 ? 14.590 21.974 -35.663 1.00 60.22 97 LYS A C 1
ATOM 787 O O . LYS A 1 97 ? 14.696 23.186 -35.851 1.00 60.22 97 LYS A O 1
ATOM 792 N N . PRO A 1 98 ? 15.632 21.120 -35.684 1.00 54.75 98 PRO A N 1
ATOM 793 C CA . PRO A 1 98 ? 16.988 21.575 -35.949 1.00 54.75 98 PRO A CA 1
ATOM 794 C C . PRO A 1 98 ? 17.048 22.290 -37.298 1.00 54.75 98 PRO A C 1
ATOM 796 O O . PRO A 1 98 ? 16.390 21.901 -38.274 1.00 54.75 98 PRO A O 1
ATOM 799 N N . VAL A 1 99 ? 17.841 23.357 -37.357 1.00 55.34 99 VAL A N 1
ATOM 800 C CA . VAL A 1 99 ? 18.113 24.066 -38.608 1.00 55.34 99 VAL A CA 1
ATOM 801 C C . VAL A 1 99 ? 18.809 23.081 -39.551 1.00 55.34 99 VAL A C 1
ATOM 803 O O . VAL A 1 99 ? 19.665 22.315 -39.121 1.00 55.34 99 VAL A O 1
ATOM 806 N N . ARG A 1 100 ? 18.471 23.100 -40.851 1.00 54.81 100 ARG A N 1
ATOM 807 C CA . ARG A 1 100 ? 18.915 22.157 -41.916 1.00 54.81 100 ARG A CA 1
ATOM 808 C C . A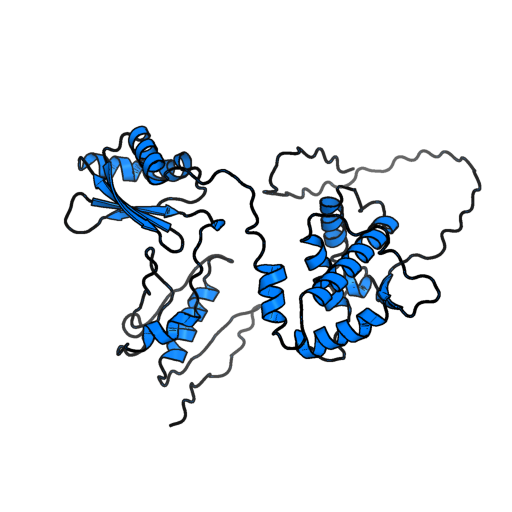RG A 1 100 ? 20.418 21.797 -41.971 1.00 54.81 100 ARG A C 1
ATOM 810 O O . ARG A 1 100 ? 20.787 20.942 -42.767 1.00 54.81 100 ARG A O 1
ATOM 817 N N . ARG A 1 101 ? 21.282 22.479 -41.217 1.00 49.19 101 ARG A N 1
ATOM 818 C CA . ARG A 1 101 ? 22.741 22.309 -41.180 1.00 49.19 101 ARG A CA 1
ATOM 819 C C . ARG A 1 101 ? 23.255 21.518 -39.970 1.00 49.19 101 ARG A C 1
ATOM 821 O O . ARG A 1 101 ? 24.444 21.222 -39.929 1.00 49.19 101 ARG A O 1
ATOM 828 N N . GLU A 1 102 ? 22.403 21.163 -39.014 1.00 57.28 102 GLU A N 1
ATOM 829 C CA . GLU A 1 102 ? 22.804 20.395 -37.833 1.00 57.28 102 GLU A CA 1
ATOM 830 C C . GLU A 1 102 ? 22.690 18.890 -38.088 1.00 57.28 102 GLU A C 1
ATOM 832 O O . GLU A 1 102 ? 21.693 18.404 -38.623 1.00 57.28 102 GLU A O 1
ATOM 837 N N . ARG A 1 103 ? 23.722 18.131 -37.695 1.00 58.94 103 ARG A N 1
ATOM 838 C CA . ARG A 1 103 ? 23.616 16.671 -37.621 1.00 58.94 103 ARG A CA 1
ATOM 839 C C . ARG A 1 103 ? 22.590 16.347 -36.533 1.00 58.94 103 ARG A C 1
ATOM 841 O O . ARG A 1 103 ? 22.774 16.735 -35.381 1.00 58.94 103 ARG A O 1
ATOM 848 N N . ALA A 1 104 ? 21.518 15.665 -36.908 1.00 63.81 104 ALA A N 1
ATOM 849 C CA . ALA A 1 104 ? 20.474 15.228 -35.996 1.00 63.81 104 ALA A CA 1
ATOM 850 C C . ALA A 1 104 ? 20.091 13.785 -36.320 1.00 63.81 104 ALA A C 1
ATOM 852 O O . ALA A 1 104 ? 19.989 13.403 -37.487 1.00 63.81 104 ALA A O 1
ATOM 853 N N . PHE A 1 105 ? 19.889 12.995 -35.274 1.00 73.06 105 PHE A N 1
ATOM 854 C CA . PHE A 1 105 ? 19.363 11.647 -35.370 1.00 73.06 105 PHE A CA 1
ATOM 855 C C . PHE A 1 105 ? 17.843 11.704 -35.568 1.00 73.06 105 PHE A C 1
ATOM 857 O O . PHE A 1 105 ? 17.145 12.475 -34.905 1.00 73.06 105 PHE A O 1
ATOM 864 N N . GLU A 1 106 ? 17.322 10.886 -36.481 1.00 81.56 106 GLU A N 1
ATOM 865 C CA . GLU A 1 106 ? 15.902 10.862 -36.829 1.00 81.56 106 GLU A CA 1
ATOM 866 C C . GLU A 1 106 ? 15.221 9.618 -36.242 1.00 81.56 106 GLU A C 1
ATOM 868 O O . GLU A 1 106 ? 15.605 8.489 -36.545 1.00 81.56 106 GLU A O 1
ATOM 873 N N . ILE A 1 107 ? 14.169 9.813 -35.443 1.00 84.81 107 ILE A N 1
ATOM 874 C CA . ILE A 1 107 ? 13.283 8.737 -34.979 1.00 84.81 107 ILE A CA 1
ATOM 875 C C . ILE A 1 107 ? 11.986 8.780 -35.777 1.00 84.81 107 ILE A C 1
ATOM 877 O O . ILE A 1 107 ? 11.290 9.795 -35.789 1.00 84.81 107 ILE A O 1
ATOM 881 N N . HIS A 1 108 ? 11.621 7.662 -36.398 1.00 86.12 108 HIS A N 1
ATOM 882 C CA . HIS A 1 108 ? 10.355 7.521 -37.117 1.00 86.12 108 HIS A CA 1
ATOM 883 C C . HIS A 1 108 ? 9.176 7.253 -36.162 1.00 86.12 108 HIS A C 1
ATOM 885 O O . HIS A 1 108 ? 9.346 6.592 -35.139 1.00 86.12 108 HIS A O 1
ATOM 891 N N . MET A 1 109 ? 7.960 7.711 -36.490 1.00 85.88 109 MET A N 1
ATOM 892 C CA . MET A 1 109 ? 6.751 7.458 -35.669 1.00 85.88 109 MET A CA 1
ATOM 893 C C . MET A 1 109 ? 6.394 5.984 -35.550 1.00 85.88 109 MET A C 1
ATOM 895 O O . MET A 1 109 ? 6.023 5.532 -34.470 1.00 85.88 109 MET A O 1
ATOM 899 N N . GLU A 1 110 ? 6.684 5.203 -36.584 1.00 85.75 110 GLU A N 1
ATOM 900 C CA . GLU A 1 110 ? 6.566 3.741 -36.557 1.00 85.75 110 GLU A CA 1
ATOM 901 C C . GLU A 1 110 ? 7.418 3.094 -35.456 1.00 85.75 110 GLU A C 1
ATOM 903 O O . GLU A 1 110 ? 7.114 2.000 -34.991 1.00 85.75 110 GLU A O 1
ATOM 908 N N . GLN A 1 111 ? 8.498 3.764 -35.041 1.00 86.31 111 GLN A N 1
ATOM 909 C CA . GLN A 1 111 ? 9.379 3.332 -33.960 1.00 86.31 111 GLN A CA 1
ATOM 910 C C . GLN A 1 111 ? 8.993 3.975 -32.623 1.00 86.31 111 GLN A C 1
ATOM 912 O O . GLN A 1 111 ? 9.023 3.312 -31.590 1.00 86.31 111 GLN A O 1
ATOM 917 N N . LEU A 1 112 ? 8.648 5.267 -32.630 1.00 87.56 112 LEU A N 1
ATOM 918 C CA . LEU A 1 112 ? 8.360 6.012 -31.408 1.00 87.56 112 LEU A CA 1
ATOM 919 C C . LEU A 1 112 ? 6.994 5.680 -30.820 1.00 87.56 112 LEU A C 1
ATOM 921 O O . LEU A 1 112 ? 6.917 5.413 -29.627 1.00 87.56 112 LEU A O 1
ATOM 925 N N . THR A 1 113 ? 5.932 5.699 -31.618 1.00 87.88 113 THR A N 1
ATOM 926 C CA . THR A 1 113 ? 4.559 5.447 -31.156 1.00 87.88 113 THR A CA 1
ATOM 927 C C . THR A 1 113 ? 4.041 4.093 -31.616 1.00 87.88 113 THR A C 1
ATOM 929 O O . THR A 1 113 ? 3.136 3.571 -30.987 1.00 87.88 113 THR A O 1
ATOM 932 N N . GLY A 1 114 ? 4.647 3.494 -32.645 1.00 85.25 114 GLY A N 1
ATOM 933 C CA . GLY A 1 114 ? 4.122 2.283 -33.281 1.00 85.25 114 GLY A CA 1
ATOM 934 C C . GLY A 1 114 ? 3.190 2.576 -34.458 1.00 85.25 114 GLY A C 1
ATOM 935 O O . GLY A 1 114 ? 2.605 1.638 -34.990 1.00 85.25 114 GLY A O 1
ATOM 936 N N . GLU A 1 115 ? 3.088 3.843 -34.894 1.00 86.19 115 GLU A N 1
ATOM 937 C CA . GLU A 1 115 ? 2.240 4.268 -36.021 1.00 86.19 115 GLU A CA 1
ATOM 938 C C . GLU A 1 115 ? 2.481 3.356 -37.237 1.00 86.19 115 GLU A C 1
ATOM 940 O O . GLU A 1 115 ? 3.607 3.251 -37.715 1.00 86.19 115 GLU A O 1
ATOM 945 N N . ASN A 1 116 ? 1.444 2.690 -37.748 1.00 82.06 116 ASN A N 1
ATOM 946 C CA . ASN A 1 116 ? 1.525 1.781 -38.906 1.00 82.06 116 ASN A CA 1
ATOM 947 C C . ASN A 1 116 ? 2.486 0.577 -38.766 1.00 82.06 116 ASN A C 1
ATOM 949 O O . ASN A 1 116 ? 2.841 -0.038 -39.776 1.00 82.06 116 ASN A O 1
ATOM 953 N N . ASN A 1 117 ? 2.904 0.208 -37.552 1.00 82.44 117 ASN A N 1
ATOM 954 C CA . ASN A 1 117 ? 3.788 -0.933 -37.330 1.00 82.44 117 ASN A CA 1
ATOM 955 C C . ASN A 1 117 ? 3.007 -2.150 -36.802 1.00 82.44 117 ASN A C 1
ATOM 957 O O . ASN A 1 117 ? 2.682 -2.188 -35.621 1.00 82.44 117 ASN A O 1
ATOM 961 N N . PRO A 1 118 ? 2.766 -3.199 -37.612 1.00 77.44 118 PRO A N 1
ATOM 962 C CA . PRO A 1 118 ? 1.966 -4.352 -37.187 1.00 77.44 118 PRO A CA 1
ATOM 963 C C . PRO A 1 118 ? 2.639 -5.217 -36.106 1.00 77.44 118 PRO A C 1
ATOM 965 O O . PRO A 1 118 ? 1.990 -6.083 -35.525 1.00 77.44 118 PRO A O 1
ATOM 968 N N . ALA A 1 119 ? 3.937 -5.025 -35.851 1.00 79.75 119 ALA A N 1
ATOM 969 C CA . ALA A 1 119 ? 4.679 -5.744 -34.819 1.00 79.75 119 ALA A CA 1
ATOM 970 C C . ALA A 1 119 ? 4.675 -5.029 -33.456 1.00 79.75 119 ALA A C 1
ATOM 972 O O . ALA A 1 119 ? 5.206 -5.575 -32.487 1.00 79.75 119 ALA A O 1
ATOM 973 N N . MET A 1 120 ? 4.119 -3.816 -33.373 1.00 77.75 120 MET A N 1
ATOM 974 C CA . MET A 1 120 ? 4.037 -3.026 -32.147 1.00 77.75 120 MET A CA 1
ATOM 975 C C . MET A 1 120 ? 2.611 -2.527 -31.922 1.00 77.75 120 MET A C 1
ATOM 977 O O . MET A 1 120 ? 1.831 -2.377 -32.854 1.00 77.75 120 MET A O 1
ATOM 981 N N . GLU A 1 121 ? 2.267 -2.278 -30.665 1.00 84.56 121 GLU A N 1
ATOM 982 C CA . GLU A 1 121 ? 1.034 -1.571 -30.329 1.00 84.56 121 GLU A CA 1
ATOM 983 C C . GLU A 1 121 ? 1.136 -0.116 -30.809 1.00 84.56 121 GLU A C 1
ATOM 985 O O . GLU A 1 121 ? 2.155 0.541 -30.571 1.00 84.56 121 GLU A O 1
ATOM 990 N N . ASP A 1 122 ? 0.105 0.364 -31.507 1.00 88.06 122 ASP A N 1
ATOM 991 C CA . ASP A 1 122 ? 0.030 1.748 -31.972 1.00 88.06 122 ASP A CA 1
ATOM 992 C C . ASP A 1 122 ? -0.494 2.641 -30.845 1.00 88.06 122 ASP A C 1
ATOM 994 O O . ASP A 1 122 ? -1.690 2.704 -30.577 1.00 88.06 122 ASP A O 1
ATOM 998 N N . LEU A 1 123 ? 0.434 3.336 -30.192 1.00 90.69 123 LEU A N 1
ATOM 999 C CA . LEU A 1 123 ? 0.177 4.247 -29.079 1.00 90.69 123 LEU A CA 1
ATOM 1000 C C . LEU A 1 123 ? -0.012 5.696 -29.550 1.00 90.69 123 LEU A C 1
ATOM 1002 O O . LEU A 1 123 ? 0.076 6.632 -28.756 1.00 90.69 123 LEU A O 1
ATOM 1006 N N . THR A 1 124 ? -0.185 5.944 -30.851 1.00 89.88 124 THR A N 1
ATOM 1007 C CA . THR A 1 124 ? -0.205 7.318 -31.378 1.00 89.88 124 THR A CA 1
ATOM 1008 C C . THR A 1 124 ? -1.334 8.146 -30.758 1.00 89.88 124 THR A C 1
ATOM 1010 O O . THR A 1 124 ? -1.125 9.318 -30.432 1.00 89.88 124 THR A O 1
ATOM 1013 N N . ASP A 1 125 ? -2.498 7.540 -30.530 1.00 90.50 125 ASP A N 1
ATOM 1014 C CA . ASP A 1 125 ? -3.640 8.218 -29.917 1.00 90.50 125 ASP A CA 1
ATOM 1015 C C . ASP A 1 125 ? -3.448 8.468 -28.416 1.00 90.50 125 ASP A C 1
ATOM 1017 O O . ASP A 1 125 ? -3.857 9.522 -27.930 1.00 90.50 125 ASP A O 1
ATOM 1021 N N . ASP A 1 126 ? -2.732 7.599 -27.695 1.00 92.69 126 ASP A N 1
ATOM 1022 C CA . ASP A 1 126 ? -2.351 7.847 -26.299 1.00 92.69 126 ASP A CA 1
ATOM 1023 C C . ASP A 1 126 ? -1.429 9.064 -26.184 1.00 92.69 126 ASP A C 1
ATOM 1025 O O . ASP A 1 126 ? -1.626 9.939 -25.340 1.00 92.69 126 ASP A O 1
ATOM 1029 N N . PHE A 1 127 ? -0.440 9.171 -27.076 1.00 93.62 127 PHE A N 1
ATOM 1030 C CA . PHE A 1 127 ? 0.458 10.325 -27.115 1.00 93.62 127 PHE A CA 1
ATOM 1031 C C . PHE A 1 127 ? -0.298 11.612 -27.463 1.00 93.62 127 PHE A C 1
ATOM 1033 O O . PHE A 1 127 ? -0.035 12.658 -26.860 1.00 93.62 127 PHE A O 1
ATOM 1040 N N . ARG A 1 128 ? -1.248 11.550 -28.408 1.00 93.00 128 ARG A N 1
ATOM 1041 C CA . ARG A 1 128 ? -2.125 12.685 -28.733 1.00 93.00 128 ARG A CA 1
ATOM 1042 C C . ARG A 1 128 ? -2.964 13.088 -27.540 1.00 93.00 128 ARG A C 1
ATOM 1044 O O . ARG A 1 128 ? -3.016 14.275 -27.239 1.00 93.00 128 ARG A O 1
ATOM 1051 N N . LEU A 1 129 ? -3.581 12.132 -26.853 1.00 92.44 129 LEU A N 1
ATOM 1052 C CA . LEU A 1 129 ? -4.405 12.388 -25.680 1.00 92.44 129 LEU A CA 1
ATOM 1053 C C . LEU A 1 129 ? -3.590 13.057 -24.570 1.00 92.44 129 LEU A C 1
ATOM 1055 O O . LEU A 1 129 ? -3.997 14.098 -24.061 1.00 92.44 129 LEU A O 1
ATOM 1059 N N . LEU A 1 130 ? -2.423 12.499 -24.232 1.00 93.44 130 LEU A N 1
ATOM 1060 C CA . LEU A 1 130 ? -1.550 13.035 -23.186 1.00 93.44 130 LEU A CA 1
ATOM 1061 C C . LEU A 1 130 ? -1.137 14.479 -23.478 1.00 93.44 130 LEU A C 1
ATOM 1063 O O . LEU A 1 130 ? -1.245 15.338 -22.605 1.00 93.44 130 LEU A O 1
ATOM 1067 N N . LEU A 1 131 ? -0.713 14.767 -24.710 1.00 93.00 131 LEU A N 1
ATOM 1068 C CA . LEU A 1 131 ? -0.350 16.124 -25.115 1.00 93.00 131 LEU A CA 1
ATOM 1069 C C . LEU A 1 131 ? -1.562 17.054 -25.207 1.00 93.00 131 LEU A C 1
ATOM 1071 O O . LEU A 1 131 ? -1.443 18.223 -24.851 1.00 93.00 131 LEU A O 1
ATOM 1075 N N . SER A 1 132 ? -2.716 16.550 -25.646 1.00 91.25 132 SER A N 1
ATOM 1076 C CA . SER A 1 132 ? -3.945 17.343 -25.745 1.00 91.25 132 SER A CA 1
ATOM 1077 C C . SER A 1 132 ? -4.407 17.800 -24.368 1.00 91.25 132 SER A C 1
ATOM 1079 O O . SER A 1 132 ? -4.733 18.967 -24.182 1.00 91.25 132 SER A O 1
ATOM 1081 N N . LEU A 1 133 ? -4.367 16.897 -23.384 1.00 89.38 133 LEU A N 1
ATOM 1082 C CA . LEU A 1 133 ? -4.678 17.207 -21.990 1.00 89.38 133 LEU A CA 1
ATOM 1083 C C . LEU A 1 133 ? -3.652 18.158 -21.379 1.00 89.38 133 LEU A C 1
ATOM 1085 O O . LEU A 1 133 ? -4.029 19.091 -20.678 1.00 89.38 133 LEU A O 1
ATOM 1089 N N . TYR A 1 134 ? -2.365 17.934 -21.650 1.00 89.12 134 TYR A N 1
ATOM 1090 C CA . TYR A 1 134 ? -1.297 18.759 -21.098 1.00 89.12 134 TYR A CA 1
ATOM 1091 C C . TYR A 1 134 ? -1.356 20.199 -21.623 1.00 89.12 134 TYR A C 1
ATOM 1093 O O . TYR A 1 134 ? -1.295 21.134 -20.836 1.00 89.12 134 TYR A O 1
ATOM 1101 N N . HIS A 1 135 ? -1.523 20.384 -22.937 1.00 86.81 135 HIS A N 1
ATOM 1102 C CA . HIS A 1 135 ? -1.578 21.706 -23.583 1.00 86.81 135 HIS A CA 1
ATOM 1103 C C . HIS A 1 135 ? -2.979 22.320 -23.630 1.00 86.81 135 HIS A C 1
ATOM 1105 O O . HIS A 1 135 ? -3.111 23.475 -24.025 1.00 86.81 135 HIS A O 1
ATOM 1111 N N . ASN A 1 136 ? -4.015 21.568 -23.250 1.00 89.81 136 ASN A N 1
ATOM 1112 C CA . ASN A 1 136 ? -5.422 21.944 -23.395 1.00 89.81 136 ASN A CA 1
ATOM 1113 C C . ASN A 1 136 ? -5.799 22.340 -24.843 1.00 89.81 136 ASN A C 1
ATOM 1115 O O . ASN A 1 136 ? -6.419 23.374 -25.087 1.00 89.81 136 ASN A O 1
ATOM 1119 N N . VAL A 1 137 ? -5.384 21.524 -25.818 1.00 89.06 137 VAL A N 1
ATOM 1120 C CA . VAL A 1 137 ? -5.626 21.716 -27.263 1.00 89.06 137 VAL A CA 1
ATOM 1121 C C . VAL A 1 137 ? -6.011 20.377 -27.888 1.00 89.06 137 VAL A C 1
ATOM 1123 O O . VAL A 1 137 ? -5.418 19.364 -27.542 1.00 89.06 137 VAL A O 1
ATOM 1126 N N . ASP A 1 138 ? -6.952 20.348 -28.832 1.00 89.12 138 ASP A N 1
ATOM 1127 C CA . ASP A 1 138 ? -7.261 19.128 -29.591 1.00 89.12 138 ASP A CA 1
ATOM 1128 C C . ASP A 1 138 ? -6.182 18.842 -30.653 1.00 89.12 138 ASP A C 1
ATOM 1130 O O . ASP A 1 138 ? -6.066 19.549 -31.656 1.00 89.12 138 ASP A O 1
ATOM 1134 N N . LEU A 1 139 ? -5.385 17.791 -30.436 1.00 91.00 139 LEU A N 1
ATOM 1135 C CA . LEU A 1 139 ? -4.320 17.364 -31.350 1.00 91.00 139 LEU A CA 1
ATOM 1136 C C . LEU A 1 139 ? -4.718 16.193 -32.263 1.00 91.00 139 LEU A C 1
ATOM 1138 O O . LEU A 1 139 ? -3.889 15.732 -33.053 1.00 91.00 139 LEU A O 1
ATOM 1142 N N . PHE A 1 140 ? -5.960 15.702 -32.191 1.00 89.19 140 PHE A N 1
ATOM 1143 C CA . PHE A 1 140 ? -6.431 14.620 -33.064 1.00 89.19 140 PHE A CA 1
ATOM 1144 C C . PHE A 1 140 ? -6.655 15.100 -34.499 1.00 89.19 140 PHE A C 1
ATOM 1146 O O . PHE A 1 140 ? -6.397 14.356 -35.447 1.00 89.19 140 PHE A O 1
ATOM 1153 N N . ALA A 1 141 ? -7.059 16.361 -34.667 1.00 83.69 141 ALA A N 1
ATOM 1154 C CA . ALA A 1 141 ? -7.249 16.981 -35.976 1.00 83.69 141 ALA A CA 1
ATOM 1155 C C . ALA A 1 141 ? -5.955 17.569 -36.580 1.00 83.69 141 ALA A C 1
ATOM 1157 O O . ALA A 1 141 ? -5.850 17.682 -37.803 1.00 83.69 141 ALA A O 1
ATOM 1158 N N . ASP A 1 142 ? -4.955 17.917 -35.757 1.00 86.62 142 ASP A N 1
ATOM 1159 C CA . ASP A 1 142 ? -3.734 18.609 -36.197 1.00 86.62 142 ASP A CA 1
ATOM 1160 C C . ASP A 1 142 ? -2.458 17.778 -35.981 1.00 86.62 142 ASP A C 1
ATOM 1162 O O . ASP A 1 142 ? -1.735 17.880 -34.983 1.00 86.62 142 ASP A O 1
ATOM 1166 N N . ARG A 1 143 ? -2.129 16.973 -36.999 1.00 86.19 143 ARG A N 1
ATOM 1167 C CA . ARG A 1 143 ? -0.916 16.140 -37.009 1.00 86.19 143 ARG A CA 1
ATOM 1168 C C . ARG A 1 143 ? 0.373 16.965 -36.994 1.00 86.19 143 ARG A C 1
ATOM 1170 O O . ARG A 1 143 ? 1.380 16.490 -36.472 1.00 86.19 143 ARG A O 1
ATOM 1177 N N . ALA A 1 144 ? 0.383 18.158 -37.588 1.00 85.81 144 ALA A N 1
ATOM 1178 C CA . ALA A 1 144 ? 1.592 18.975 -37.645 1.00 85.81 144 ALA A CA 1
ATOM 1179 C C . ALA A 1 144 ? 1.923 19.525 -36.255 1.00 85.81 144 ALA A C 1
ATOM 1181 O O . ALA A 1 144 ? 3.070 19.416 -35.809 1.00 85.81 144 ALA A O 1
ATOM 1182 N N . ARG A 1 145 ? 0.900 20.025 -35.554 1.00 87.00 145 ARG A N 1
ATOM 1183 C CA . ARG A 1 145 ? 1.017 20.523 -34.185 1.00 87.00 145 ARG A CA 1
ATOM 1184 C C . ARG A 1 145 ? 1.357 19.417 -33.193 1.00 87.00 145 ARG A C 1
ATOM 1186 O O . ARG A 1 145 ? 2.224 19.620 -32.347 1.00 87.00 145 ARG A O 1
ATOM 1193 N N . PHE A 1 146 ? 0.756 18.234 -33.338 1.00 90.25 146 PHE A N 1
ATOM 1194 C CA . PHE A 1 146 ? 1.102 17.059 -32.533 1.00 90.25 146 PHE A CA 1
ATOM 1195 C C . PHE A 1 146 ? 2.603 16.742 -32.590 1.00 90.25 146 PHE A C 1
ATOM 1197 O O . PHE A 1 146 ? 3.257 16.639 -31.555 1.00 90.25 146 PHE A O 1
ATOM 1204 N N . ILE A 1 147 ? 3.164 16.634 -33.799 1.00 88.50 147 ILE A N 1
ATOM 1205 C CA . ILE A 1 147 ? 4.580 16.288 -33.993 1.00 88.50 147 ILE A CA 1
ATOM 1206 C C . ILE A 1 147 ? 5.497 17.377 -33.437 1.00 88.50 147 ILE A C 1
ATOM 1208 O O . ILE A 1 147 ? 6.531 17.073 -32.846 1.00 88.50 147 ILE A O 1
ATOM 1212 N N . GLU A 1 148 ? 5.125 18.645 -33.615 1.00 87.38 148 GLU A N 1
ATOM 1213 C CA . GLU A 1 148 ? 5.871 19.771 -33.062 1.00 87.38 148 GLU A CA 1
ATOM 1214 C C . GLU A 1 148 ? 5.946 19.706 -31.530 1.00 87.38 148 GLU A C 1
ATOM 1216 O O . GLU A 1 148 ? 7.039 19.770 -30.967 1.00 87.38 148 GLU A O 1
ATOM 1221 N N . LEU A 1 149 ? 4.803 19.546 -30.857 1.00 90.06 149 LEU A N 1
ATOM 1222 C CA . LEU A 1 149 ? 4.741 19.479 -29.397 1.00 90.06 149 LEU A CA 1
ATOM 1223 C C . LEU A 1 149 ? 5.451 18.238 -28.860 1.00 90.06 149 LEU A C 1
ATOM 1225 O O . LEU A 1 149 ? 6.221 18.338 -27.906 1.00 90.06 149 LEU A O 1
ATOM 1229 N N . LEU A 1 150 ? 5.256 17.087 -29.505 1.00 91.50 150 LEU A N 1
ATOM 1230 C CA . LEU A 1 150 ? 5.940 15.851 -29.144 1.00 91.50 150 LEU A CA 1
ATOM 1231 C C . LEU A 1 150 ? 7.462 16.018 -29.191 1.00 91.50 150 LEU A C 1
ATOM 1233 O O . LEU A 1 150 ? 8.157 15.616 -28.259 1.00 91.50 150 LEU A O 1
ATOM 1237 N N . GLN A 1 151 ? 7.982 16.666 -30.236 1.00 89.31 151 GLN A N 1
ATOM 1238 C CA . GLN A 1 151 ? 9.412 16.928 -30.348 1.00 89.31 151 GLN A CA 1
ATOM 1239 C C . GLN A 1 151 ? 9.919 17.822 -29.216 1.00 89.31 151 GLN A C 1
ATOM 1241 O O . GLN A 1 151 ? 10.912 17.477 -28.577 1.00 89.31 151 GLN A O 1
ATOM 1246 N N . ARG A 1 152 ? 9.231 18.937 -28.940 1.00 88.88 152 ARG A N 1
ATOM 1247 C CA . ARG A 1 152 ? 9.618 19.855 -27.858 1.00 88.88 152 ARG A CA 1
ATOM 1248 C C . ARG A 1 152 ? 9.642 19.144 -26.508 1.00 88.88 152 ARG A C 1
ATOM 1250 O O . ARG A 1 152 ? 10.567 19.328 -25.722 1.00 88.88 152 ARG A O 1
ATOM 1257 N N . HIS A 1 153 ? 8.649 18.292 -26.253 1.00 92.06 153 HIS A N 1
ATOM 1258 C CA . HIS A 1 153 ? 8.595 17.513 -25.024 1.00 92.06 153 HIS A CA 1
ATOM 1259 C C . HIS A 1 153 ? 9.772 16.553 -24.894 1.00 92.06 153 HIS A C 1
ATOM 1261 O O . HIS A 1 153 ? 10.392 16.515 -23.834 1.00 92.06 153 HIS A O 1
ATOM 1267 N N . ILE A 1 154 ? 10.099 15.813 -25.953 1.00 90.75 154 ILE A N 1
ATOM 1268 C CA . ILE A 1 154 ? 11.234 14.886 -25.948 1.00 90.75 154 ILE A CA 1
ATOM 1269 C C . ILE A 1 154 ? 12.541 15.645 -25.714 1.00 90.75 154 ILE A C 1
ATOM 1271 O O . ILE A 1 154 ? 13.323 15.241 -24.861 1.00 90.75 154 ILE A O 1
ATOM 1275 N N . GLN A 1 155 ? 12.757 16.766 -26.404 1.00 87.69 155 GLN A N 1
ATOM 1276 C CA . GLN A 1 155 ? 13.975 17.564 -26.240 1.00 87.69 155 GLN A CA 1
ATOM 1277 C C . GLN A 1 155 ? 14.102 18.138 -24.827 1.00 87.69 155 GLN A C 1
ATOM 1279 O O . GLN A 1 155 ? 15.154 17.995 -24.210 1.00 87.69 155 GLN A O 1
ATOM 1284 N N . ARG A 1 156 ? 13.022 18.695 -24.260 1.00 90.19 156 ARG A N 1
ATOM 1285 C CA . ARG A 1 156 ? 13.030 19.138 -22.859 1.00 90.19 156 ARG A CA 1
ATOM 1286 C C . ARG A 1 156 ? 13.373 17.989 -21.916 1.00 90.19 156 ARG A C 1
ATOM 1288 O O . ARG A 1 156 ? 14.260 18.119 -21.085 1.00 90.19 156 ARG A O 1
ATOM 1295 N N . GLY A 1 157 ? 12.700 16.850 -22.065 1.00 89.50 157 GLY A N 1
ATOM 1296 C CA . GLY A 1 157 ? 12.948 15.685 -21.222 1.00 89.50 157 GLY A CA 1
ATOM 1297 C C . GLY A 1 157 ? 14.390 15.189 -21.288 1.00 89.50 157 GLY A C 1
ATOM 1298 O O . GLY A 1 157 ? 14.9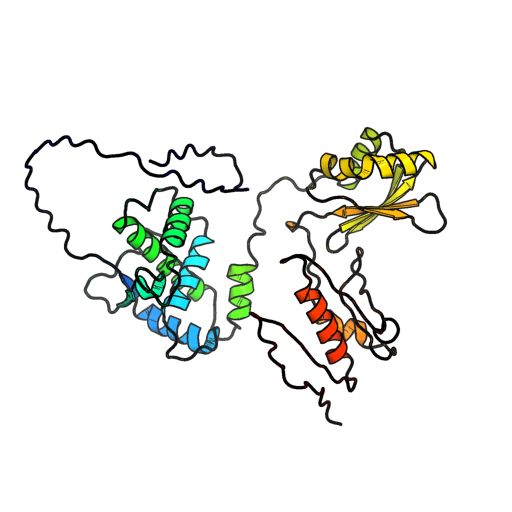53 14.808 -20.269 1.00 89.50 157 GLY A O 1
ATOM 1299 N N . MET A 1 158 ? 15.008 15.239 -22.469 1.00 88.19 158 MET A N 1
ATOM 1300 C CA . MET A 1 158 ? 16.416 14.887 -22.660 1.00 88.19 158 MET A CA 1
ATOM 1301 C C . MET A 1 158 ? 17.357 15.848 -21.932 1.00 88.19 158 MET A C 1
ATOM 1303 O O . MET A 1 158 ? 18.289 15.396 -21.264 1.00 88.19 158 MET A O 1
ATOM 1307 N N . THR A 1 159 ? 17.109 17.157 -22.029 1.00 87.38 159 THR A N 1
ATOM 1308 C CA . THR A 1 159 ? 17.859 18.180 -21.285 1.00 87.38 159 THR A CA 1
ATOM 1309 C C . THR A 1 159 ? 17.789 17.926 -19.783 1.00 87.38 159 THR A C 1
ATOM 1311 O O . THR A 1 159 ? 18.805 17.971 -19.094 1.00 87.38 159 THR A O 1
ATOM 1314 N N . GLU A 1 160 ? 16.608 17.571 -19.296 1.00 87.81 160 GLU A N 1
ATOM 1315 C CA . GLU A 1 160 ? 16.330 17.384 -17.875 1.00 87.81 160 GLU A CA 1
ATOM 1316 C C . GLU A 1 160 ? 16.964 16.108 -17.326 1.00 87.81 160 GLU A C 1
ATOM 1318 O O . GLU A 1 160 ? 17.633 16.139 -16.292 1.00 87.81 160 GLU A O 1
ATOM 1323 N N . ILE A 1 161 ? 16.859 14.996 -18.060 1.00 89.25 161 ILE A N 1
ATOM 1324 C CA . ILE A 1 161 ? 17.545 13.750 -17.696 1.00 89.25 161 ILE A CA 1
ATOM 1325 C C . ILE A 1 161 ? 19.060 13.959 -17.673 1.00 89.25 161 ILE A C 1
ATOM 1327 O O . ILE A 1 161 ? 19.735 13.486 -16.763 1.00 89.25 161 ILE A O 1
ATOM 1331 N N . ARG A 1 162 ? 19.608 14.713 -18.629 1.00 87.00 162 ARG A N 1
ATOM 1332 C CA . ARG A 1 162 ? 21.038 15.037 -18.646 1.00 87.00 162 ARG A CA 1
ATOM 1333 C C . ARG A 1 162 ? 21.462 15.897 -17.458 1.00 87.00 162 ARG A C 1
ATOM 1335 O O . ARG A 1 162 ? 22.545 15.683 -16.923 1.00 87.00 162 ARG A O 1
ATOM 1342 N N . ALA A 1 163 ? 20.658 16.888 -17.086 1.00 84.81 163 ALA A N 1
ATOM 1343 C CA . ALA A 1 163 ? 20.984 17.777 -15.977 1.00 84.81 163 ALA A CA 1
ATOM 1344 C C . ALA A 1 163 ? 20.981 17.043 -14.626 1.00 84.81 163 ALA A C 1
ATOM 1346 O O . ALA A 1 163 ? 21.772 17.371 -13.742 1.00 84.81 163 ALA A O 1
ATOM 1347 N N . SER A 1 164 ? 20.108 16.045 -14.480 1.00 84.38 164 SER A N 1
ATOM 1348 C CA . SER A 1 164 ? 19.830 15.391 -13.198 1.00 84.38 164 SER A CA 1
ATOM 1349 C C . SER A 1 164 ? 20.513 14.028 -13.018 1.00 84.38 164 SER A C 1
ATOM 1351 O O . SER A 1 164 ? 20.840 13.669 -11.888 1.00 84.38 164 SER A O 1
ATOM 1353 N N . TRP A 1 165 ? 20.811 13.283 -14.089 1.00 87.25 165 TRP A N 1
ATOM 1354 C CA . TRP A 1 165 ? 21.508 11.995 -13.997 1.00 87.25 165 TRP A CA 1
ATOM 1355 C C . TRP A 1 165 ? 23.008 12.092 -14.313 1.00 87.25 165 TRP A C 1
ATOM 1357 O O . TRP A 1 165 ? 23.434 12.747 -15.264 1.00 87.25 165 TRP A O 1
ATOM 1367 N N . ARG A 1 166 ? 23.825 11.370 -13.534 1.00 81.81 166 ARG A N 1
ATOM 1368 C CA . ARG A 1 166 ? 25.279 11.243 -13.719 1.00 81.81 166 ARG A CA 1
ATOM 1369 C C . ARG A 1 166 ? 25.656 9.779 -13.907 1.00 81.81 166 ARG A C 1
ATOM 1371 O O . ARG A 1 166 ? 25.123 8.921 -13.219 1.00 81.81 166 ARG A O 1
ATOM 1378 N N . GLU A 1 167 ? 26.644 9.518 -14.762 1.00 77.81 167 GLU A N 1
ATOM 1379 C CA . GLU A 1 167 ? 27.072 8.159 -15.142 1.00 77.81 167 GLU A CA 1
ATOM 1380 C C . GLU A 1 167 ? 27.467 7.257 -13.956 1.00 77.81 167 GLU A C 1
ATOM 1382 O O . GLU A 1 167 ? 27.323 6.043 -14.038 1.00 77.81 167 GLU A O 1
ATOM 1387 N N . GLY A 1 168 ? 27.950 7.837 -12.852 1.00 73.44 168 GLY A N 1
ATOM 1388 C CA . GLY A 1 168 ? 28.319 7.090 -11.645 1.00 73.44 168 GLY A CA 1
ATOM 1389 C C . GLY A 1 168 ? 27.141 6.610 -10.788 1.00 73.44 168 GLY A C 1
ATOM 1390 O O . GLY A 1 168 ? 27.374 5.882 -9.829 1.00 73.44 168 GLY A O 1
ATOM 1391 N N . ASN A 1 169 ? 25.908 7.011 -11.111 1.00 78.44 169 ASN A N 1
ATOM 1392 C CA . ASN A 1 169 ? 24.707 6.665 -10.354 1.00 78.44 169 ASN A CA 1
ATOM 1393 C C . ASN A 1 169 ? 23.877 5.623 -11.110 1.00 78.44 169 ASN A C 1
ATOM 1395 O O . ASN A 1 169 ? 23.747 5.705 -12.336 1.00 78.44 169 ASN A O 1
ATOM 1399 N N . ASP A 1 170 ? 23.250 4.698 -10.378 1.00 79.62 170 ASP A N 1
ATOM 1400 C CA . ASP A 1 170 ? 22.313 3.744 -10.973 1.00 79.62 170 ASP A CA 1
ATOM 1401 C C . ASP A 1 170 ? 21.146 4.503 -11.626 1.00 79.62 170 ASP A C 1
ATOM 1403 O O . ASP A 1 170 ? 20.450 5.312 -11.005 1.00 79.62 170 ASP A O 1
ATOM 1407 N N . PHE A 1 171 ? 20.959 4.278 -12.925 1.00 82.56 171 PHE A N 1
ATOM 1408 C CA . PHE A 1 171 ? 19.902 4.932 -13.679 1.00 82.56 171 PHE A CA 1
ATOM 1409 C C . PHE A 1 171 ? 18.514 4.390 -13.319 1.00 82.56 171 PHE A C 1
ATOM 1411 O O . PHE A 1 171 ? 17.533 5.115 -13.449 1.00 82.56 171 PHE A O 1
ATOM 1418 N N . HIS A 1 172 ? 18.400 3.150 -12.841 1.00 80.75 172 HIS A N 1
ATOM 1419 C CA . HIS A 1 172 ? 17.132 2.598 -12.372 1.00 80.75 172 HIS A CA 1
ATOM 1420 C C . HIS A 1 172 ? 16.650 3.293 -11.096 1.00 80.75 172 HIS A C 1
ATOM 1422 O O . HIS A 1 172 ? 15.473 3.650 -11.023 1.00 80.75 172 HIS A O 1
ATOM 1428 N N . ASP A 1 173 ? 17.554 3.564 -10.152 1.00 76.06 173 ASP A N 1
ATOM 1429 C CA . ASP A 1 173 ? 17.252 4.347 -8.948 1.00 76.06 173 ASP A CA 1
ATOM 1430 C C . ASP A 1 173 ? 16.874 5.785 -9.307 1.00 76.06 173 ASP A C 1
ATOM 1432 O O . ASP A 1 173 ? 15.886 6.313 -8.799 1.00 76.06 173 ASP A O 1
ATOM 1436 N N . TYR A 1 174 ? 17.596 6.392 -10.254 1.00 83.56 174 TYR A N 1
ATOM 1437 C CA . TYR A 1 174 ? 17.241 7.698 -10.804 1.00 83.56 174 TYR A CA 1
ATOM 1438 C C . TYR A 1 174 ? 15.829 7.708 -11.406 1.00 83.56 174 TYR A C 1
ATOM 1440 O O . TYR A 1 174 ? 15.030 8.581 -11.080 1.00 83.56 174 TYR A O 1
ATOM 1448 N N . LEU A 1 175 ? 15.489 6.733 -12.260 1.00 82.62 175 LEU A N 1
ATOM 1449 C CA . LEU A 1 175 ? 14.150 6.633 -12.843 1.00 82.62 175 LEU A CA 1
ATOM 1450 C C . LEU A 1 175 ? 13.099 6.461 -11.745 1.00 82.62 175 LEU A C 1
ATOM 1452 O O . LEU A 1 175 ? 12.047 7.093 -11.807 1.00 82.62 175 LEU A O 1
ATOM 1456 N N . TYR A 1 176 ? 13.378 5.636 -10.734 1.00 77.38 176 TYR A N 1
ATOM 1457 C CA . TYR A 1 176 ? 12.483 5.453 -9.599 1.00 77.38 176 TYR A CA 1
ATOM 1458 C C . TYR A 1 176 ? 12.234 6.772 -8.863 1.00 77.38 176 TYR A C 1
ATOM 1460 O O . TYR A 1 176 ? 11.081 7.145 -8.678 1.00 77.38 176 TYR A O 1
ATOM 1468 N N . GLN A 1 177 ? 13.284 7.514 -8.523 1.00 75.19 177 GLN A N 1
ATOM 1469 C CA . GLN A 1 177 ? 13.187 8.782 -7.798 1.00 75.19 177 GLN A CA 1
ATOM 1470 C C . GLN A 1 177 ? 12.526 9.887 -8.639 1.00 75.19 177 GLN A C 1
ATOM 1472 O O . GLN A 1 177 ? 11.533 10.484 -8.234 1.00 75.19 177 GLN A O 1
ATOM 1477 N N . GLU A 1 178 ? 13.017 10.121 -9.850 1.00 76.94 178 GLU A N 1
ATOM 1478 C CA . GLU A 1 178 ? 12.594 11.271 -10.654 1.00 76.94 178 GLU A CA 1
ATOM 1479 C C . GLU A 1 178 ? 11.307 11.028 -11.436 1.00 76.94 178 GLU A C 1
ATOM 1481 O O . GLU A 1 178 ? 10.556 11.967 -11.690 1.00 76.94 178 GLU A O 1
ATOM 1486 N N . MET A 1 179 ? 11.040 9.787 -11.854 1.00 72.69 179 MET A N 1
ATOM 1487 C CA . MET A 1 179 ? 9.867 9.479 -12.674 1.00 72.69 179 MET A CA 1
ATOM 1488 C C . MET A 1 179 ? 8.749 8.783 -11.903 1.00 72.69 179 MET A C 1
ATOM 1490 O O . MET A 1 179 ? 7.601 8.866 -12.341 1.00 72.69 179 MET A O 1
ATOM 1494 N N . PHE A 1 180 ? 9.045 8.115 -10.786 1.00 66.94 180 PHE A N 1
ATOM 1495 C CA . PHE A 1 180 ? 8.051 7.323 -10.057 1.00 66.94 180 PHE A CA 1
ATOM 1496 C C . PHE A 1 180 ? 7.839 7.753 -8.594 1.00 66.94 180 PHE A C 1
ATOM 1498 O O . PHE A 1 180 ? 6.793 7.418 -8.039 1.00 66.94 180 PHE A O 1
ATOM 1505 N N . PHE A 1 181 ? 8.754 8.518 -7.983 1.00 52.84 181 PHE A N 1
ATOM 1506 C CA . PHE A 1 181 ? 8.682 8.901 -6.566 1.00 52.84 181 PHE A CA 1
ATOM 1507 C C . PHE A 1 181 ? 8.059 10.294 -6.339 1.00 52.84 181 PHE A C 1
ATOM 1509 O O . PHE A 1 181 ? 7.419 10.507 -5.311 1.00 52.84 181 PHE A O 1
ATOM 1516 N N . GLU A 1 182 ? 8.102 11.217 -7.310 1.00 43.66 182 GLU A N 1
ATOM 1517 C CA . GLU A 1 182 ? 7.435 12.526 -7.188 1.00 43.66 182 GLU A CA 1
ATOM 1518 C C . GLU A 1 182 ? 6.054 12.602 -7.864 1.00 43.66 182 GLU A C 1
ATOM 1520 O O . GLU A 1 182 ? 5.903 13.040 -9.002 1.00 43.66 182 GLU A O 1
ATOM 1525 N N . ARG A 1 183 ? 5.006 12.279 -7.092 1.00 44.72 183 ARG A N 1
ATOM 1526 C CA . ARG A 1 183 ? 3.763 13.084 -7.022 1.00 44.72 183 ARG A CA 1
ATOM 1527 C C . ARG A 1 183 ? 3.181 13.086 -5.607 1.00 44.72 183 ARG A C 1
ATOM 1529 O O . ARG A 1 183 ? 1.988 12.883 -5.394 1.00 44.72 183 ARG A O 1
ATOM 1536 N N . SER A 1 184 ? 4.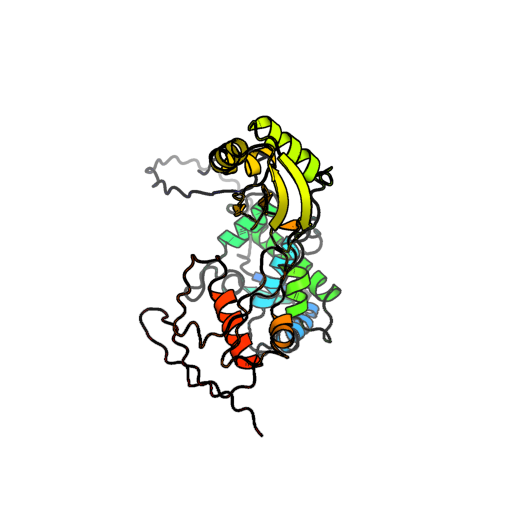042 13.413 -4.652 1.00 39.88 184 SER A N 1
ATOM 1537 C CA . SER A 1 184 ? 3.636 13.934 -3.345 1.00 39.88 184 SER A CA 1
ATOM 1538 C C . SER A 1 184 ? 3.867 15.449 -3.264 1.00 39.88 184 SER A C 1
ATOM 1540 O O . SER A 1 184 ? 4.097 15.971 -2.182 1.00 39.88 184 SER A O 1
ATOM 1542 N N . SER A 1 185 ? 3.819 16.190 -4.379 1.00 36.81 185 SER A N 1
ATOM 1543 C CA . SER A 1 185 ? 3.828 17.656 -4.344 1.00 36.81 185 SER A CA 1
ATOM 1544 C C . SER A 1 185 ? 2.400 18.212 -4.305 1.00 36.81 185 SER A C 1
ATOM 1546 O O . SER A 1 185 ? 1.733 18.432 -5.311 1.00 36.81 185 SER A O 1
ATOM 1548 N N . VAL A 1 186 ? 1.935 18.373 -3.065 1.00 41.88 186 VAL A N 1
ATOM 1549 C CA . VAL A 1 186 ? 1.276 19.580 -2.547 1.00 41.88 186 VAL A CA 1
ATOM 1550 C C . VAL A 1 186 ? 0.181 20.184 -3.438 1.00 41.88 186 VAL A C 1
ATOM 1552 O O . VAL A 1 186 ? 0.333 21.226 -4.065 1.00 41.88 186 VAL A O 1
ATOM 1555 N N . GLY A 1 187 ? -1.006 19.584 -3.365 1.00 30.75 187 GLY A N 1
ATOM 1556 C CA . GLY A 1 187 ? -2.180 20.405 -3.103 1.00 30.75 187 GLY A CA 1
ATOM 1557 C C . GLY A 1 187 ? -2.188 20.679 -1.607 1.00 30.75 187 GLY A C 1
ATOM 1558 O O . GLY A 1 187 ? -2.409 19.756 -0.823 1.00 30.75 187 GLY A O 1
ATOM 1559 N N . GLU A 1 188 ? -1.899 21.914 -1.218 1.00 33.03 188 GLU A N 1
ATOM 1560 C CA . GLU A 1 188 ? -2.019 22.420 0.147 1.00 33.03 188 GLU A CA 1
ATOM 1561 C C . GLU A 1 188 ? -3.508 22.451 0.543 1.00 33.03 188 GLU A C 1
ATOM 1563 O O . GLU A 1 188 ? -4.149 23.488 0.655 1.00 33.03 188 GLU A O 1
ATOM 1568 N N . ALA A 1 189 ? -4.109 21.273 0.704 1.00 34.94 189 ALA A N 1
ATOM 1569 C CA . ALA A 1 189 ? -5.271 21.121 1.553 1.00 34.94 189 ALA A CA 1
ATOM 1570 C C . ALA A 1 189 ? -4.714 21.080 2.972 1.00 34.94 189 ALA A C 1
ATOM 1572 O O . ALA A 1 189 ? -4.042 20.110 3.331 1.00 34.94 189 ALA A O 1
ATOM 1573 N N . ALA A 1 190 ? -4.919 22.189 3.685 1.00 34.88 190 ALA A N 1
ATOM 1574 C CA . ALA A 1 190 ? -4.676 22.420 5.104 1.00 34.88 190 ALA A CA 1
ATOM 1575 C C . ALA A 1 190 ? -4.203 21.183 5.884 1.00 34.88 190 ALA A C 1
ATOM 1577 O O . ALA A 1 190 ? -4.894 20.161 5.925 1.00 34.88 190 ALA A O 1
ATOM 1578 N N . ALA A 1 191 ? -3.053 21.301 6.554 1.00 37.31 191 ALA A N 1
ATOM 1579 C CA . ALA A 1 191 ? -2.662 20.379 7.615 1.00 37.31 191 ALA A CA 1
ATOM 1580 C C . ALA A 1 191 ? -3.903 20.049 8.472 1.00 37.31 191 ALA A C 1
ATOM 1582 O O . ALA A 1 191 ? -4.544 20.979 8.973 1.00 37.31 191 ALA A O 1
ATOM 1583 N N . PRO A 1 192 ? -4.327 18.775 8.576 1.00 46.69 192 PRO A N 1
ATOM 1584 C CA . PRO A 1 192 ? -5.580 18.466 9.233 1.00 46.69 192 PRO A CA 1
ATOM 1585 C C . PRO A 1 192 ? -5.385 18.711 10.724 1.00 46.69 192 PRO A C 1
ATOM 1587 O O . PRO A 1 192 ? -4.709 17.949 11.412 1.00 46.69 192 PRO A O 1
ATOM 1590 N N . ALA A 1 193 ? -5.970 19.799 11.213 1.00 53.59 193 ALA A N 1
ATOM 1591 C CA . ALA A 1 193 ? -6.128 20.036 12.632 1.00 53.59 193 ALA A CA 1
ATOM 1592 C C . ALA A 1 193 ? -6.868 18.833 13.253 1.00 53.59 193 ALA A C 1
ATOM 1594 O O . ALA A 1 193 ? -8.011 18.539 12.901 1.00 53.59 193 ALA A O 1
ATOM 1595 N N . ASP A 1 194 ? -6.151 18.128 14.130 1.00 77.19 194 ASP A N 1
ATOM 1596 C CA . ASP A 1 194 ? -6.615 17.171 15.138 1.00 77.19 194 ASP A CA 1
ATOM 1597 C C . ASP A 1 194 ? -7.575 16.060 14.643 1.00 77.19 194 ASP A C 1
ATOM 1599 O O . ASP A 1 194 ? -8.781 16.064 14.905 1.00 77.19 194 ASP A O 1
ATOM 1603 N N . LEU A 1 195 ? -7.027 15.056 13.937 1.00 82.44 195 LEU A N 1
ATOM 1604 C CA . LEU A 1 195 ? -7.736 13.805 13.609 1.00 82.44 195 LEU A CA 1
ATOM 1605 C C . LEU A 1 195 ? -8.414 13.162 14.846 1.00 82.44 195 LEU A C 1
ATOM 1607 O O . LEU A 1 195 ? -9.577 12.773 14.722 1.00 82.44 195 LEU A O 1
ATOM 1611 N N . PRO A 1 196 ? -7.777 13.095 16.036 1.00 86.25 196 PRO A N 1
ATOM 1612 C CA . PRO A 1 196 ? -8.455 12.692 17.271 1.00 86.25 196 PRO A CA 1
ATOM 1613 C C . PRO A 1 196 ? -9.702 13.523 17.612 1.00 86.25 196 PRO A C 1
ATOM 1615 O O . PRO A 1 196 ? -10.730 12.948 17.969 1.00 86.25 196 PRO A O 1
ATOM 1618 N N . ALA A 1 197 ? -9.676 14.855 17.492 1.00 87.38 197 ALA A N 1
ATOM 1619 C CA . ALA A 1 197 ? -10.873 15.678 17.718 1.00 87.38 197 ALA A CA 1
ATOM 1620 C C . ALA A 1 197 ? -11.982 15.418 16.690 1.00 87.38 197 ALA A C 1
ATOM 1622 O O . ALA A 1 197 ? -13.159 15.372 17.054 1.00 87.38 197 ALA A O 1
ATOM 1623 N N . ARG A 1 198 ? -11.624 15.209 15.419 1.00 88.88 198 ARG A N 1
ATOM 1624 C CA . ARG A 1 198 ? -12.591 14.838 14.373 1.00 88.88 198 ARG A CA 1
ATOM 1625 C C . ARG A 1 198 ? -13.226 13.480 14.653 1.00 88.88 198 ARG A C 1
ATOM 1627 O O . ARG A 1 198 ? -14.438 13.349 14.529 1.00 88.88 198 ARG A O 1
ATOM 1634 N N . LEU A 1 199 ? -12.436 12.506 15.108 1.00 92.19 199 LEU A N 1
ATOM 1635 C CA . LEU A 1 199 ? -12.949 11.203 15.519 1.00 92.19 199 LEU A CA 1
ATOM 1636 C C . LEU A 1 199 ? -13.902 11.323 16.715 1.00 92.19 199 LEU A C 1
ATOM 1638 O O . LEU A 1 199 ? -14.973 10.728 16.689 1.00 92.19 199 LEU A O 1
ATOM 1642 N N . ARG A 1 200 ? -13.560 12.121 17.737 1.00 91.94 200 ARG A N 1
ATOM 1643 C CA . ARG A 1 200 ? -14.457 12.363 18.884 1.00 91.94 200 ARG A CA 1
ATOM 1644 C C . ARG A 1 200 ? -15.801 12.948 18.448 1.00 91.94 200 ARG A C 1
ATOM 1646 O O . ARG A 1 200 ? -16.836 12.527 18.954 1.00 91.94 200 ARG A O 1
ATOM 1653 N N . ARG A 1 201 ? -15.793 13.886 17.495 1.00 90.88 201 ARG A N 1
ATOM 1654 C CA . ARG A 1 201 ? -17.023 14.445 16.914 1.00 90.88 201 ARG A CA 1
ATOM 1655 C C . ARG A 1 201 ? -17.838 13.377 16.186 1.00 90.88 201 ARG A C 1
ATOM 1657 O O . ARG A 1 201 ? -19.014 13.227 16.496 1.00 90.88 201 ARG A O 1
ATOM 1664 N N . ALA A 1 202 ? -17.196 12.606 15.308 1.00 92.25 202 ALA A N 1
ATOM 1665 C CA . ALA A 1 202 ? -17.846 11.542 14.545 1.00 92.25 202 ALA A CA 1
ATOM 1666 C C . ALA A 1 202 ? -18.485 10.482 15.461 1.00 92.25 202 ALA A C 1
ATOM 1668 O O . ALA A 1 202 ? -19.622 10.076 15.244 1.00 92.25 202 ALA A O 1
ATOM 1669 N N . LEU A 1 203 ? -17.787 10.076 16.530 1.00 93.75 203 LEU A N 1
ATOM 1670 C CA . LEU A 1 203 ? -18.317 9.157 17.546 1.00 93.75 203 LEU A CA 1
ATOM 1671 C C . LEU A 1 203 ? -19.551 9.740 18.257 1.00 93.75 203 LEU A C 1
ATOM 1673 O O . LEU A 1 203 ? -20.532 9.030 18.473 1.00 93.75 203 LEU A O 1
ATOM 1677 N N . GLY A 1 204 ? -19.532 11.039 18.568 1.00 92.12 204 GLY A N 1
ATOM 1678 C CA . GLY A 1 204 ? -20.678 11.743 19.145 1.00 92.12 204 GLY A CA 1
ATOM 1679 C C . GLY A 1 204 ? -21.889 11.804 18.208 1.00 92.12 204 GLY A C 1
ATOM 1680 O O . GLY A 1 204 ? -23.013 11.586 18.655 1.00 92.12 204 GLY A O 1
ATOM 1681 N N . GLU A 1 205 ? -21.673 12.036 16.913 1.00 90.38 205 GLU A N 1
ATOM 1682 C CA . GLU A 1 205 ? -22.735 12.099 15.894 1.00 90.38 205 GLU A CA 1
ATOM 1683 C C . GLU A 1 205 ? -23.444 10.753 15.693 1.00 90.38 205 GLU A C 1
ATOM 1685 O O . GLU A 1 205 ? -24.659 10.719 15.496 1.00 90.38 205 GLU A O 1
ATOM 1690 N N . ILE A 1 206 ? -22.723 9.634 15.827 1.00 90.88 206 ILE A N 1
ATOM 1691 C CA . ILE A 1 206 ? -23.322 8.288 15.818 1.00 90.88 206 ILE A CA 1
ATOM 1692 C C . ILE A 1 206 ? -23.840 7.840 17.199 1.00 90.88 206 ILE A C 1
ATOM 1694 O O . ILE A 1 206 ? -24.323 6.718 17.348 1.00 90.88 206 ILE A O 1
ATOM 1698 N N . GLY A 1 207 ? -23.762 8.701 18.221 1.00 92.12 207 GLY A N 1
ATOM 1699 C CA . GLY A 1 207 ? -24.271 8.420 19.566 1.00 92.12 207 GLY A CA 1
ATOM 1700 C C . GLY A 1 207 ? -23.484 7.346 20.327 1.00 92.12 207 GLY A C 1
ATOM 1701 O O . GLY A 1 207 ? -24.073 6.604 21.121 1.00 92.12 207 GLY A O 1
ATOM 1702 N N . VAL A 1 208 ? -22.177 7.239 20.068 1.00 94.50 208 VAL A N 1
ATOM 1703 C CA . VAL A 1 208 ? -21.249 6.318 20.740 1.00 94.50 208 VAL A CA 1
ATOM 1704 C C . VAL A 1 208 ? -20.474 7.077 21.815 1.00 94.50 208 VAL A C 1
ATOM 1706 O O . VAL A 1 208 ? -19.656 7.950 21.519 1.00 94.50 208 VAL A O 1
ATOM 1709 N N . GLY A 1 209 ? -20.712 6.728 23.080 1.00 92.69 209 GLY A N 1
ATOM 1710 C CA . GLY A 1 209 ? -19.967 7.272 24.213 1.00 92.69 209 GLY A CA 1
ATOM 1711 C C . GLY A 1 209 ? -18.595 6.614 24.345 1.00 92.69 209 GLY A C 1
ATOM 1712 O O . GLY A 1 209 ? -18.485 5.532 24.921 1.00 92.69 209 GLY A O 1
ATOM 1713 N N . ALA A 1 210 ? -17.536 7.258 23.855 1.00 92.75 210 ALA A N 1
ATOM 1714 C CA . ALA A 1 210 ? -16.183 6.708 23.914 1.00 92.75 210 ALA A CA 1
ATOM 1715 C C . ALA A 1 210 ? -15.114 7.770 24.208 1.00 92.75 210 ALA A C 1
ATOM 1717 O O . ALA A 1 210 ? -15.183 8.899 23.722 1.00 92.75 210 ALA A O 1
ATOM 1718 N N . GLU A 1 211 ? -14.093 7.378 24.967 1.00 92.00 211 GLU A N 1
ATOM 1719 C CA . GLU A 1 211 ? -12.889 8.171 25.207 1.00 92.00 211 GLU A CA 1
ATOM 1720 C C . GLU A 1 211 ? -11.728 7.641 24.360 1.00 92.00 211 GLU A C 1
ATOM 1722 O O . GLU A 1 211 ? -11.464 6.441 24.338 1.00 92.00 211 GLU A O 1
ATOM 1727 N N . VAL A 1 212 ? -11.018 8.540 23.672 1.00 92.75 212 VAL A N 1
ATOM 1728 C CA . VAL A 1 212 ? -9.782 8.208 22.947 1.00 92.75 212 VAL A CA 1
ATOM 1729 C C . VAL A 1 212 ? -8.620 8.228 23.936 1.00 92.75 212 VAL A C 1
ATOM 1731 O O . VAL A 1 212 ? -8.189 9.309 24.335 1.00 92.75 212 VAL A O 1
ATOM 1734 N N . GLU A 1 213 ? -8.109 7.056 24.303 1.00 91.50 213 GLU A N 1
ATOM 1735 C CA . GLU A 1 213 ? -7.025 6.918 25.286 1.00 91.50 213 GLU A CA 1
ATOM 1736 C C . GLU A 1 213 ? -5.641 6.904 24.640 1.00 91.50 213 GLU A C 1
ATOM 1738 O O . GLU A 1 213 ? -4.690 7.469 25.177 1.00 91.50 213 GLU A O 1
ATOM 1743 N N . LYS A 1 214 ? -5.519 6.245 23.483 1.00 89.81 214 LYS A N 1
ATOM 1744 C CA . LYS A 1 214 ? -4.248 6.096 22.769 1.00 89.81 214 LYS A CA 1
ATOM 1745 C C . LYS A 1 214 ? -4.450 6.238 21.268 1.00 89.81 214 LYS A C 1
ATOM 1747 O O . LYS A 1 214 ? -5.472 5.813 20.728 1.00 89.81 214 LYS A O 1
ATOM 1752 N N . VAL A 1 215 ? -3.455 6.827 20.613 1.00 91.69 215 VAL A N 1
ATOM 1753 C CA . VAL A 1 215 ? -3.385 6.974 19.160 1.00 91.69 215 VAL A CA 1
ATOM 1754 C C . VAL A 1 215 ? -2.022 6.478 18.706 1.00 91.69 215 VAL A C 1
ATOM 1756 O O . VAL A 1 215 ? -1.008 7.088 19.036 1.00 91.69 215 VAL A O 1
ATOM 1759 N N . ASP A 1 216 ? -2.006 5.386 17.951 1.00 89.75 216 ASP A N 1
ATOM 1760 C CA . ASP A 1 216 ? -0.796 4.821 17.363 1.00 89.75 216 ASP A CA 1
ATOM 1761 C C . ASP A 1 216 ? -0.849 4.989 15.840 1.00 89.75 216 ASP A C 1
ATOM 1763 O O . ASP A 1 216 ? -1.747 4.479 15.165 1.00 89.75 216 ASP A O 1
ATOM 1767 N N . ALA A 1 217 ? 0.104 5.738 15.286 1.00 89.25 217 ALA A N 1
ATOM 1768 C CA . ALA A 1 217 ? 0.215 5.943 13.847 1.00 89.25 217 ALA A CA 1
ATOM 1769 C C . ALA A 1 217 ? 1.052 4.819 13.226 1.00 89.25 217 ALA A C 1
ATOM 1771 O O . ALA A 1 217 ? 2.271 4.799 13.368 1.00 89.25 217 ALA A O 1
ATOM 1772 N N . GLY A 1 218 ? 0.392 3.903 12.523 1.00 88.69 218 GLY A N 1
ATOM 1773 C CA . GLY A 1 218 ? 1.044 2.817 11.807 1.00 88.69 218 GLY A CA 1
ATOM 1774 C C . GLY A 1 218 ? 1.294 3.115 10.327 1.00 88.69 218 GLY A C 1
ATOM 1775 O O . GLY A 1 218 ? 0.964 4.202 9.828 1.00 88.69 218 GLY A O 1
ATOM 1776 N N . PRO A 1 219 ? 1.834 2.141 9.569 1.00 89.44 219 PRO A N 1
ATOM 1777 C CA . PRO A 1 219 ? 2.260 2.375 8.191 1.00 89.44 219 PRO A CA 1
ATOM 1778 C C . PRO A 1 219 ? 1.129 2.744 7.226 1.00 89.44 219 PRO A C 1
ATOM 1780 O O . PRO A 1 219 ? 1.310 3.568 6.331 1.00 89.44 219 PRO A O 1
ATOM 1783 N N . ARG A 1 220 ? -0.050 2.134 7.398 1.00 89.31 220 ARG A N 1
ATOM 1784 C CA . ARG A 1 220 ? -1.228 2.331 6.527 1.00 89.31 220 ARG A CA 1
ATOM 1785 C C . ARG A 1 220 ? -2.485 2.757 7.275 1.00 89.31 220 ARG A C 1
ATOM 1787 O O . ARG A 1 220 ? -3.392 3.321 6.666 1.00 89.31 220 ARG A O 1
ATOM 1794 N N . LEU A 1 221 ? -2.542 2.477 8.570 1.00 92.00 221 LEU A N 1
ATOM 1795 C CA . LEU A 1 221 ? -3.693 2.690 9.435 1.00 92.00 221 LEU A CA 1
ATOM 1796 C C . LEU A 1 221 ? -3.237 3.484 10.663 1.00 92.00 221 LEU A C 1
ATOM 1798 O O . LEU A 1 221 ? -2.088 3.369 11.085 1.00 92.00 221 LEU A O 1
ATOM 1802 N N . THR A 1 222 ? -4.136 4.275 11.232 1.00 92.12 222 THR A N 1
ATOM 1803 C CA . THR A 1 222 ? -3.981 4.848 12.570 1.00 92.12 222 THR A CA 1
ATOM 1804 C C . THR A 1 222 ? -4.897 4.076 13.504 1.00 92.12 222 THR A C 1
ATOM 1806 O O . THR A 1 222 ? -6.108 4.031 13.271 1.00 92.12 222 THR A O 1
ATOM 1809 N N . ARG A 1 223 ? -4.330 3.473 14.548 1.00 94.00 223 ARG A N 1
ATOM 1810 C CA . ARG A 1 223 ? -5.079 2.740 15.565 1.00 94.00 223 ARG A CA 1
ATOM 1811 C C . ARG A 1 223 ? -5.473 3.680 16.695 1.00 94.00 223 ARG A C 1
ATOM 1813 O O . ARG A 1 223 ? -4.618 4.289 17.336 1.00 94.00 223 ARG A O 1
ATOM 1820 N N . PHE A 1 224 ? -6.769 3.763 16.956 1.00 94.50 224 PHE A N 1
ATOM 1821 C CA . PHE A 1 224 ? -7.332 4.455 18.107 1.00 94.50 224 PHE A CA 1
ATOM 1822 C C . PHE A 1 224 ? -7.766 3.431 19.146 1.00 94.50 224 PHE A C 1
ATOM 1824 O O . PHE A 1 224 ? -8.665 2.631 18.890 1.00 94.50 224 PHE A O 1
ATOM 1831 N N . THR A 1 225 ? -7.163 3.479 20.329 1.00 93.69 225 THR A N 1
ATOM 1832 C CA . THR A 1 225 ? -7.656 2.725 21.482 1.00 93.69 225 THR A CA 1
ATOM 1833 C C . THR A 1 225 ? -8.745 3.547 22.148 1.00 93.69 225 THR A C 1
ATOM 1835 O O . THR A 1 225 ? -8.485 4.634 22.673 1.00 93.69 225 THR A O 1
ATOM 1838 N N . LEU A 1 226 ? -9.970 3.037 22.082 1.00 94.31 226 LEU A N 1
ATOM 1839 C CA . LEU A 1 226 ? -11.160 3.680 22.610 1.00 94.31 226 LEU A CA 1
ATOM 1840 C C . LEU A 1 226 ? -11.628 2.946 23.859 1.00 94.31 226 LEU A C 1
ATOM 1842 O O . LEU A 1 226 ? -11.847 1.736 23.804 1.00 94.31 226 LEU A O 1
ATOM 1846 N N . ARG A 1 227 ? -11.864 3.676 24.947 1.00 93.00 227 ARG A N 1
ATOM 1847 C CA . ARG A 1 227 ? -12.592 3.164 26.108 1.00 93.00 227 ARG A CA 1
ATOM 1848 C C . ARG A 1 227 ? -14.065 3.503 25.961 1.00 93.00 227 ARG A C 1
ATOM 1850 O O . ARG A 1 227 ? -14.438 4.673 25.897 1.00 93.00 227 ARG A O 1
ATOM 1857 N N . LEU A 1 228 ? -14.897 2.474 25.877 1.00 92.62 228 LEU A N 1
ATOM 1858 C CA . LEU A 1 228 ? -16.340 2.627 25.733 1.00 92.62 228 LEU A CA 1
ATOM 1859 C C . LEU A 1 228 ? -16.979 2.918 27.093 1.00 92.62 228 LEU A C 1
ATOM 1861 O O . LEU A 1 228 ? -16.548 2.393 28.122 1.00 92.62 228 LEU A O 1
ATOM 1865 N N . SER A 1 229 ? -18.017 3.752 27.092 1.00 92.06 229 SER A N 1
ATOM 1866 C CA . SER A 1 229 ? -18.738 4.139 28.309 1.00 92.06 229 SER A CA 1
ATOM 1867 C C . SER A 1 229 ? -19.696 3.043 28.777 1.00 92.06 229 SER A C 1
ATOM 1869 O O . SER A 1 229 ? -19.857 2.837 29.979 1.00 92.06 229 SER A O 1
ATOM 1871 N N . ALA A 1 230 ? -20.311 2.314 27.842 1.00 89.12 230 ALA A N 1
ATOM 1872 C CA . ALA A 1 230 ? -21.185 1.183 28.125 1.00 89.12 230 ALA A CA 1
ATOM 1873 C C . ALA A 1 230 ? -21.066 0.077 27.063 1.00 89.12 230 ALA A C 1
ATOM 1875 O O . ALA A 1 230 ? -20.665 0.311 25.926 1.00 89.12 230 ALA A O 1
ATOM 1876 N N . ALA A 1 231 ? -21.511 -1.138 27.400 1.00 85.81 231 ALA A N 1
ATOM 1877 C CA . ALA A 1 231 ? -21.565 -2.250 26.446 1.00 85.81 231 ALA A CA 1
ATOM 1878 C C . ALA A 1 231 ? -22.446 -1.938 25.217 1.00 85.81 231 ALA A C 1
ATOM 1880 O O . ALA A 1 231 ? -22.117 -2.338 24.106 1.00 85.81 231 ALA A O 1
ATOM 1881 N N . GLY A 1 232 ? -23.521 -1.157 25.386 1.00 89.81 232 GLY A N 1
ATOM 1882 C CA . GLY A 1 232 ? -24.380 -0.741 24.271 1.00 89.81 232 GLY A CA 1
ATOM 1883 C C . GLY A 1 232 ? -23.684 0.171 23.250 1.00 89.81 232 GLY A C 1
ATOM 1884 O O . GLY A 1 232 ? -24.096 0.206 22.090 1.00 89.81 232 GLY A O 1
ATOM 1885 N N . ASP A 1 233 ? -22.615 0.871 23.645 1.00 91.56 233 ASP A N 1
ATOM 1886 C CA . ASP A 1 233 ? -21.807 1.680 22.726 1.00 91.56 233 ASP A CA 1
ATOM 1887 C C . ASP A 1 233 ? -20.999 0.800 21.765 1.00 91.56 233 ASP A C 1
ATOM 1889 O O . ASP A 1 233 ? -20.781 1.192 20.620 1.00 91.56 233 ASP A O 1
ATOM 1893 N N . LEU A 1 234 ? -20.624 -0.419 22.179 1.00 91.50 234 LEU A N 1
ATOM 1894 C CA . LEU A 1 234 ? -19.956 -1.391 21.309 1.00 91.50 234 LEU A CA 1
ATOM 1895 C C . LEU A 1 234 ? -20.871 -1.817 20.161 1.00 91.50 234 LEU A C 1
ATOM 1897 O O . LEU A 1 234 ? -20.447 -1.853 19.006 1.00 91.50 234 LEU A O 1
ATOM 1901 N N . ASP A 1 235 ? -22.128 -2.128 20.474 1.00 91.06 235 ASP A N 1
ATOM 1902 C CA . ASP A 1 235 ? -23.105 -2.578 19.482 1.00 91.06 235 ASP A CA 1
ATOM 1903 C C . ASP A 1 235 ? -23.476 -1.462 18.502 1.00 91.06 235 ASP A C 1
ATOM 1905 O O . ASP A 1 235 ? -23.640 -1.721 17.307 1.00 91.06 235 ASP A O 1
ATOM 1909 N N . ARG A 1 236 ? -23.575 -0.214 18.983 1.00 93.38 236 ARG A N 1
ATOM 1910 C CA . ARG A 1 236 ? -23.759 0.965 18.121 1.00 93.38 236 ARG A CA 1
ATOM 1911 C C . ARG A 1 236 ? -22.549 1.187 17.225 1.00 93.38 236 ARG A C 1
ATOM 1913 O O . ARG A 1 236 ? -22.712 1.285 16.014 1.00 93.38 236 ARG A O 1
ATOM 1920 N N . LEU A 1 237 ? -21.341 1.176 17.790 1.00 93.12 237 LEU A N 1
ATOM 1921 C CA . LEU A 1 237 ? -20.112 1.368 17.023 1.00 93.12 237 LEU A CA 1
ATOM 1922 C C . LEU A 1 237 ? -19.940 0.294 15.944 1.00 93.12 237 LEU A C 1
ATOM 1924 O O . LEU A 1 237 ? -19.565 0.617 14.825 1.00 93.12 237 LEU A O 1
ATOM 1928 N N . ARG A 1 238 ? -20.259 -0.972 16.241 1.00 92.62 238 ARG A N 1
ATOM 1929 C CA . ARG A 1 238 ? -20.252 -2.061 15.248 1.00 92.62 238 ARG A CA 1
ATOM 1930 C C . ARG A 1 238 ? -21.269 -1.848 14.131 1.00 92.62 238 ARG A C 1
ATOM 1932 O O . ARG A 1 238 ? -20.974 -2.157 12.983 1.00 92.62 238 ARG A O 1
ATOM 1939 N N . ARG A 1 239 ? -22.461 -1.350 14.467 1.00 93.62 239 ARG A N 1
ATOM 1940 C CA . ARG A 1 239 ? -23.546 -1.109 13.508 1.00 93.62 239 ARG A CA 1
ATOM 1941 C C . ARG A 1 239 ? -23.256 0.069 12.582 1.00 93.62 239 ARG A C 1
ATOM 1943 O O . ARG A 1 239 ? -23.593 0.006 11.408 1.00 93.62 239 ARG A O 1
ATOM 1950 N N . ASP A 1 240 ? -22.652 1.123 13.121 1.00 93.25 240 ASP A N 1
ATOM 1951 C CA . ASP A 1 240 ? -22.453 2.406 12.445 1.00 93.25 240 ASP A CA 1
ATOM 1952 C C . ASP A 1 240 ? -20.986 2.662 12.039 1.00 93.25 240 ASP A C 1
ATOM 1954 O O . ASP A 1 240 ? -20.633 3.779 11.662 1.00 93.25 240 ASP A O 1
ATOM 1958 N N . LEU A 1 241 ? -20.132 1.629 12.066 1.00 92.62 241 LEU A N 1
ATOM 1959 C CA . LEU A 1 241 ? -18.697 1.716 11.761 1.00 92.62 241 LEU A CA 1
ATOM 1960 C C . LEU A 1 241 ? -18.414 2.359 10.395 1.00 92.62 241 LEU A C 1
ATOM 1962 O O . LEU A 1 241 ? -17.501 3.174 10.270 1.00 92.62 241 LEU A O 1
ATOM 1966 N N . ASP A 1 242 ? -19.230 2.040 9.389 1.00 90.00 242 ASP A N 1
ATOM 1967 C CA . ASP A 1 242 ? -19.079 2.536 8.016 1.00 90.00 242 ASP A CA 1
ATOM 1968 C C . ASP A 1 242 ? -19.311 4.051 7.883 1.00 90.00 242 ASP A C 1
ATOM 1970 O O . ASP A 1 242 ? -18.882 4.659 6.900 1.00 90.00 242 ASP A O 1
ATOM 1974 N N . LYS A 1 243 ? -19.946 4.691 8.875 1.00 89.81 243 LYS A N 1
ATOM 1975 C CA . LYS A 1 243 ? -20.134 6.150 8.903 1.00 89.81 243 LYS A CA 1
ATOM 1976 C C . LYS A 1 243 ? -18.872 6.885 9.348 1.00 89.81 243 LYS A C 1
ATOM 1978 O O . LYS A 1 243 ? -18.658 8.020 8.936 1.00 89.81 243 LYS A O 1
ATOM 1983 N N . ILE A 1 244 ? -18.004 6.243 10.135 1.00 90.62 244 ILE A N 1
ATOM 1984 C CA . ILE A 1 244 ? -16.788 6.880 10.656 1.00 90.62 244 ILE A CA 1
ATOM 1985 C C . ILE A 1 244 ? -15.861 7.356 9.523 1.00 90.62 244 ILE A C 1
ATOM 1987 O O . ILE A 1 244 ? -15.483 8.527 9.541 1.00 90.62 244 ILE A O 1
ATOM 1991 N N . PRO A 1 245 ? -15.511 6.540 8.505 1.00 86.56 245 PRO A N 1
ATOM 1992 C CA . PRO A 1 245 ? -14.732 7.028 7.370 1.00 86.56 245 PRO A CA 1
ATOM 1993 C C . PRO A 1 245 ? -15.373 8.217 6.657 1.00 86.56 245 PRO A C 1
ATOM 1995 O O . PRO A 1 245 ? -14.662 9.154 6.305 1.00 86.56 245 PRO A O 1
ATOM 1998 N N . PHE A 1 246 ? -16.700 8.214 6.488 1.00 85.00 246 PHE A N 1
ATOM 1999 C CA . PHE A 1 246 ? -17.429 9.305 5.839 1.00 85.00 246 PHE A CA 1
ATOM 2000 C C . PHE A 1 246 ? -17.265 10.629 6.599 1.00 85.00 246 PHE A C 1
ATOM 2002 O O . PHE A 1 246 ? -16.830 11.613 6.000 1.00 85.00 246 PHE A O 1
ATOM 2009 N N . GLU A 1 247 ? -17.480 10.634 7.918 1.00 84.88 247 GLU A N 1
ATOM 2010 C CA . GLU A 1 247 ? -17.284 11.830 8.759 1.00 84.88 247 GLU A CA 1
ATOM 2011 C C . GLU A 1 247 ? -15.813 12.288 8.803 1.00 84.88 247 GLU A C 1
ATOM 2013 O O . GLU A 1 247 ? -15.479 13.476 8.907 1.00 84.88 247 GLU A O 1
ATOM 2018 N N . LEU A 1 248 ? -14.884 11.339 8.662 1.00 84.62 248 LEU A N 1
ATOM 2019 C CA . LEU A 1 248 ? -13.452 11.616 8.582 1.00 84.62 248 LEU A CA 1
ATOM 2020 C C . LEU A 1 248 ? -12.973 11.991 7.167 1.00 84.62 248 LEU A C 1
ATOM 2022 O O . LEU A 1 248 ? -11.817 12.400 7.010 1.00 84.62 248 LEU A O 1
ATOM 2026 N N . GLY A 1 249 ? -13.837 11.955 6.150 1.00 83.62 249 GLY A N 1
ATOM 2027 C CA . GLY A 1 249 ? -13.475 12.248 4.760 1.00 83.62 249 GLY A CA 1
ATOM 2028 C C . GLY A 1 249 ? -12.503 11.226 4.156 1.00 83.62 249 GLY A C 1
ATOM 2029 O O . GLY A 1 249 ? -11.643 11.588 3.353 1.00 83.62 249 GLY A O 1
ATOM 2030 N N . ILE A 1 250 ? -12.605 9.968 4.582 1.00 84.50 250 ILE A N 1
ATOM 2031 C CA . ILE A 1 250 ? -11.756 8.842 4.189 1.00 84.50 250 ILE A CA 1
ATOM 2032 C C . ILE A 1 250 ? -12.567 7.906 3.287 1.00 84.50 250 ILE A C 1
ATOM 2034 O O . ILE A 1 250 ? -13.721 7.593 3.559 1.00 84.50 250 ILE A O 1
ATOM 2038 N N . ASP A 1 251 ? -11.957 7.447 2.196 1.00 79.88 251 ASP A N 1
ATOM 2039 C CA . ASP A 1 251 ? -12.599 6.646 1.145 1.00 79.88 251 ASP A CA 1
ATOM 2040 C C . ASP A 1 251 ? -12.504 5.126 1.360 1.00 79.88 251 ASP A C 1
ATOM 2042 O O . ASP A 1 251 ? -12.954 4.340 0.523 1.00 79.88 251 ASP A O 1
ATOM 2046 N N . ARG A 1 252 ? -11.916 4.705 2.480 1.00 83.12 252 ARG A N 1
ATOM 2047 C CA . ARG A 1 252 ? -11.683 3.308 2.850 1.00 83.12 252 ARG A CA 1
ATOM 2048 C C . ARG A 1 252 ? -12.390 2.963 4.162 1.00 83.12 252 ARG A C 1
ATOM 2050 O O . ARG A 1 252 ? -12.438 3.813 5.050 1.00 83.12 252 ARG A O 1
ATOM 2057 N N . PRO A 1 253 ? -12.891 1.725 4.314 1.00 87.88 253 PRO A N 1
ATOM 2058 C CA . PRO A 1 253 ? -13.591 1.308 5.524 1.00 87.88 253 PRO A CA 1
ATOM 2059 C C . PRO A 1 253 ? -12.655 1.292 6.740 1.00 87.88 253 PRO A C 1
ATOM 2061 O O . PRO A 1 253 ? -11.483 0.924 6.629 1.00 87.88 253 PRO A O 1
ATOM 2064 N N . ALA A 1 254 ? -13.188 1.671 7.902 1.00 92.62 254 ALA A N 1
ATOM 2065 C CA . ALA A 1 254 ? -12.525 1.482 9.187 1.00 92.62 254 ALA A CA 1
ATOM 2066 C C . ALA A 1 254 ? -12.723 0.038 9.669 1.00 92.62 254 ALA A C 1
ATOM 2068 O O . ALA A 1 254 ? -13.692 -0.621 9.297 1.00 92.62 254 ALA A O 1
ATOM 2069 N N . THR A 1 255 ? -11.811 -0.461 10.501 1.00 93.69 255 THR A N 1
ATOM 2070 C CA . THR A 1 255 ? -11.914 -1.807 11.088 1.00 93.69 255 THR A CA 1
ATOM 2071 C C . THR A 1 255 ? -11.977 -1.711 12.605 1.00 93.69 255 THR A C 1
ATOM 2073 O O . THR A 1 255 ? -11.299 -0.881 13.204 1.00 93.69 255 THR A O 1
ATOM 2076 N N . LEU A 1 256 ? -12.791 -2.557 13.233 1.00 94.31 256 LEU A N 1
ATOM 2077 C CA . LEU A 1 256 ? -12.941 -2.612 14.683 1.00 94.31 256 LEU A CA 1
ATOM 2078 C C . LEU A 1 256 ? -12.464 -3.967 15.207 1.00 94.31 256 LEU A C 1
ATOM 2080 O O . LEU A 1 256 ? -12.913 -5.010 14.733 1.00 94.31 256 LEU A O 1
ATOM 2084 N N . SER A 1 257 ? -11.602 -3.951 16.220 1.00 91.44 257 SER A N 1
ATOM 2085 C CA . SER A 1 257 ? -11.169 -5.147 16.947 1.00 91.44 257 SER A CA 1
ATOM 2086 C C . SER A 1 257 ? -11.326 -4.958 18.456 1.00 91.44 257 SER A C 1
ATOM 2088 O O . SER A 1 257 ? -11.267 -3.843 18.975 1.00 91.44 257 SER A O 1
ATOM 2090 N N . THR A 1 258 ? -11.594 -6.048 19.171 1.00 87.25 258 THR A N 1
ATOM 2091 C CA . THR A 1 258 ? -11.693 -6.041 20.636 1.00 87.25 258 THR A CA 1
ATOM 2092 C C . THR A 1 258 ? -10.311 -6.224 21.242 1.00 87.25 258 THR A C 1
ATOM 2094 O O . THR A 1 258 ? -9.574 -7.113 20.816 1.00 87.25 258 THR A O 1
ATOM 2097 N N . VAL A 1 259 ? -9.978 -5.418 22.246 1.00 82.75 259 VAL A N 1
ATOM 2098 C CA . VAL A 1 259 ? -8.761 -5.607 23.040 1.00 82.75 259 VAL A CA 1
ATOM 2099 C C . VAL A 1 259 ? -9.109 -6.534 24.204 1.00 82.75 259 VAL A C 1
ATOM 2101 O O . VAL A 1 259 ? -10.175 -6.388 24.800 1.00 82.75 259 VAL A O 1
ATOM 2104 N N . ALA A 1 260 ? -8.261 -7.525 24.485 1.00 65.44 260 ALA A N 1
ATOM 2105 C CA . ALA A 1 260 ? -8.485 -8.440 25.601 1.00 65.44 260 ALA A CA 1
ATOM 2106 C C . ALA A 1 260 ? -8.508 -7.674 26.941 1.00 65.44 260 ALA A C 1
ATOM 2108 O O . ALA A 1 260 ? -7.738 -6.735 27.132 1.00 65.44 260 ALA A O 1
ATOM 2109 N N . ASP A 1 261 ? -9.399 -8.102 27.838 1.00 56.41 261 ASP A N 1
ATOM 2110 C CA . ASP A 1 261 ? -9.475 -7.765 29.270 1.00 56.41 261 ASP A CA 1
ATOM 2111 C C . ASP A 1 261 ? -10.070 -6.429 29.746 1.00 56.41 261 ASP A C 1
ATOM 2113 O O . ASP A 1 261 ? -10.189 -6.247 30.954 1.00 56.41 261 ASP A O 1
ATOM 2117 N N . GLU A 1 262 ? -10.583 -5.533 28.897 1.00 64.50 262 GLU A N 1
ATOM 2118 C CA . GLU A 1 262 ? -11.224 -4.290 29.378 1.00 64.50 262 GLU A CA 1
ATOM 2119 C C . GLU A 1 262 ? -12.357 -3.805 28.450 1.00 64.50 262 GLU A C 1
ATOM 2121 O O . GLU A 1 262 ? -12.519 -4.303 27.337 1.00 64.50 262 GLU A O 1
ATOM 2126 N N . CYS A 1 263 ? -13.141 -2.797 28.868 1.00 80.56 263 CYS A N 1
ATOM 2127 C CA . CYS A 1 263 ? -14.125 -2.081 28.029 1.00 80.56 263 CYS A CA 1
ATOM 2128 C C . CYS A 1 263 ? -13.447 -1.230 26.929 1.00 80.56 263 CYS A C 1
ATOM 2130 O O . CYS A 1 263 ? -13.794 -0.062 26.728 1.00 80.56 263 CYS A O 1
ATOM 2132 N N . ARG A 1 264 ? -12.448 -1.795 26.241 1.00 90.94 264 ARG A N 1
ATOM 2133 C CA . ARG A 1 264 ? -11.621 -1.148 25.227 1.00 90.94 264 ARG A CA 1
ATOM 2134 C C . ARG A 1 264 ? -11.772 -1.816 23.870 1.00 90.94 264 ARG A C 1
ATOM 2136 O O . ARG A 1 264 ? -11.853 -3.037 23.741 1.00 90.94 264 ARG A O 1
ATOM 2143 N N . VAL A 1 265 ? -11.738 -0.991 22.837 1.00 93.81 265 VAL A N 1
ATOM 2144 C CA . VAL A 1 265 ? -11.711 -1.429 21.442 1.00 93.81 265 VAL A CA 1
ATOM 2145 C C . VAL A 1 265 ? -10.623 -0.695 20.680 1.00 93.81 265 VAL A C 1
ATOM 2147 O O . VAL A 1 265 ? -10.312 0.455 20.979 1.00 93.81 265 VAL A O 1
ATOM 2150 N N . ALA A 1 266 ? -10.056 -1.362 19.683 1.00 94.62 266 ALA A N 1
ATOM 2151 C CA . ALA A 1 266 ? -9.143 -0.759 18.731 1.00 94.62 266 ALA A CA 1
ATOM 2152 C C . ALA A 1 266 ? -9.903 -0.455 17.436 1.00 94.62 266 ALA A C 1
ATOM 2154 O O . ALA A 1 266 ? -10.412 -1.361 16.769 1.00 94.62 266 ALA A O 1
ATOM 2155 N N . LEU A 1 267 ? -9.989 0.832 17.111 1.00 95.38 267 LEU A N 1
ATOM 2156 C CA . LEU A 1 267 ? -10.549 1.344 15.870 1.00 95.38 267 LEU A CA 1
ATOM 2157 C C . LEU A 1 267 ? -9.404 1.716 14.925 1.00 95.38 267 LEU A C 1
ATOM 2159 O O . LEU A 1 267 ? -8.685 2.686 15.161 1.00 95.38 267 LEU A O 1
ATOM 2163 N N . ASP A 1 268 ? -9.263 0.959 13.845 1.00 95.44 268 ASP A N 1
ATOM 2164 C CA . ASP A 1 268 ? -8.239 1.173 12.832 1.00 95.44 268 ASP A CA 1
ATOM 2165 C C . ASP A 1 268 ? -8.812 2.010 11.688 1.00 95.44 268 ASP A C 1
ATOM 2167 O O . ASP A 1 268 ? -9.697 1.576 10.943 1.00 95.44 268 ASP A O 1
ATOM 2171 N N . VAL A 1 269 ? -8.299 3.231 11.559 1.00 93.19 269 VAL A N 1
ATOM 2172 C CA . VAL A 1 269 ? -8.739 4.212 10.566 1.00 93.19 269 VAL A CA 1
ATOM 2173 C C . VAL A 1 269 ? -7.694 4.315 9.451 1.00 93.19 269 VAL A C 1
ATOM 2175 O O . VAL A 1 269 ? -6.517 4.539 9.744 1.00 93.19 269 VAL A O 1
ATOM 2178 N N . PRO A 1 270 ? -8.079 4.188 8.169 1.00 90.62 270 PRO A N 1
ATOM 2179 C CA . PRO A 1 270 ? -7.136 4.297 7.065 1.00 90.62 270 PRO A CA 1
ATOM 2180 C C . PRO A 1 270 ? -6.464 5.661 6.981 1.00 90.62 270 PRO A C 1
ATOM 2182 O O . PRO A 1 270 ? -7.116 6.702 7.022 1.00 90.62 270 PRO A O 1
ATOM 2185 N N . ARG A 1 271 ? -5.143 5.654 6.801 1.00 87.75 271 ARG A N 1
ATOM 2186 C CA . ARG A 1 271 ? -4.389 6.873 6.516 1.00 87.75 271 ARG A CA 1
ATOM 2187 C C . ARG A 1 271 ? -4.548 7.233 5.039 1.00 87.75 271 ARG A C 1
ATOM 2189 O O . ARG A 1 271 ? -4.610 6.327 4.197 1.00 87.75 271 ARG A O 1
ATOM 2196 N N . PRO A 1 272 ? -4.591 8.529 4.694 1.00 81.62 272 PRO A N 1
ATOM 2197 C CA . PRO A 1 272 ? -4.553 8.938 3.299 1.00 81.62 272 PRO A CA 1
ATOM 2198 C C . PRO A 1 272 ? -3.234 8.480 2.667 1.00 81.62 272 PRO A C 1
ATOM 2200 O O . PRO A 1 272 ? -2.203 8.450 3.335 1.00 81.62 272 PRO A O 1
ATOM 2203 N N . GLU A 1 273 ? -3.254 8.150 1.374 1.00 79.62 273 GLU A N 1
ATOM 2204 C CA . GLU A 1 273 ? -2.098 7.528 0.702 1.00 79.62 273 GLU A CA 1
ATOM 2205 C C . GLU A 1 273 ? -0.810 8.351 0.813 1.00 79.62 273 GLU A C 1
ATOM 2207 O O . GLU A 1 273 ? 0.272 7.795 0.953 1.00 79.62 273 GLU A O 1
ATOM 2212 N N . ARG A 1 274 ? -0.941 9.682 0.833 1.00 76.25 274 ARG A N 1
ATOM 2213 C CA . ARG A 1 274 ? 0.166 10.639 1.003 1.00 76.25 274 ARG A CA 1
ATOM 2214 C C . ARG A 1 274 ? 0.894 10.531 2.354 1.00 76.25 274 ARG A C 1
ATOM 2216 O O . ARG A 1 274 ? 1.992 11.048 2.492 1.00 76.25 274 ARG A O 1
ATOM 2223 N N . GLU A 1 275 ? 0.255 9.935 3.358 1.00 80.25 275 GLU A N 1
ATOM 2224 C CA . GLU A 1 275 ? 0.789 9.751 4.713 1.00 80.25 275 GLU A CA 1
ATOM 2225 C C . GLU A 1 275 ? 1.249 8.307 4.960 1.00 80.25 275 GLU A C 1
ATOM 2227 O O . GLU A 1 275 ? 1.649 7.969 6.074 1.00 80.25 275 GLU A O 1
ATOM 2232 N N . TRP A 1 276 ? 1.165 7.435 3.950 1.00 85.31 276 TRP A N 1
ATOM 2233 C CA . TRP A 1 276 ? 1.606 6.055 4.083 1.00 85.31 276 TRP A CA 1
ATOM 2234 C C . TRP A 1 276 ? 3.109 5.979 4.310 1.00 85.31 276 TRP A C 1
ATOM 2236 O O . TRP A 1 276 ? 3.897 6.588 3.591 1.00 85.31 276 TRP A O 1
ATOM 2246 N N . MET A 1 277 ? 3.498 5.163 5.284 1.00 84.31 277 MET A N 1
ATOM 2247 C CA . MET A 1 277 ? 4.897 4.839 5.515 1.00 84.31 277 MET A CA 1
ATOM 2248 C C . MET A 1 277 ? 5.224 3.583 4.696 1.00 84.31 277 MET A C 1
ATOM 2250 O O . MET A 1 277 ? 4.493 2.585 4.790 1.00 84.31 277 MET A O 1
ATOM 2254 N N . PRO A 1 278 ? 6.259 3.615 3.842 1.00 81.94 278 PRO A N 1
ATOM 2255 C CA . PRO A 1 278 ? 6.671 2.438 3.096 1.00 81.94 278 PRO A CA 1
ATOM 2256 C C . PRO A 1 278 ? 7.195 1.369 4.058 1.00 81.94 278 PRO A C 1
ATOM 2258 O O . PRO A 1 278 ? 7.895 1.666 5.021 1.00 81.94 278 PRO A O 1
ATOM 2261 N N . VAL A 1 279 ? 6.842 0.115 3.782 1.00 81.06 279 VAL A N 1
ATOM 2262 C CA . VAL A 1 279 ? 7.381 -1.051 4.487 1.00 81.06 279 VAL A CA 1
ATOM 2263 C C . VAL A 1 279 ? 8.361 -1.706 3.533 1.00 81.06 279 VAL A C 1
ATOM 2265 O O . VAL A 1 279 ? 7.961 -2.289 2.523 1.00 81.06 279 VAL A O 1
ATOM 2268 N N . GLU A 1 280 ? 9.647 -1.542 3.810 1.00 78.44 280 GLU A N 1
ATOM 2269 C CA . GLU A 1 280 ? 10.701 -2.030 2.934 1.00 78.44 280 GLU A CA 1
ATOM 2270 C C . GLU A 1 280 ? 10.968 -3.517 3.177 1.00 78.44 280 GLU A C 1
ATOM 2272 O O . GLU A 1 280 ? 11.191 -3.956 4.303 1.00 78.44 280 GLU A O 1
ATOM 2277 N N . GLY A 1 281 ? 11.004 -4.306 2.099 1.00 69.19 281 GLY A N 1
ATOM 2278 C CA . GLY A 1 281 ? 11.346 -5.730 2.180 1.00 69.19 281 GLY A CA 1
ATOM 2279 C C . GLY A 1 281 ? 12.796 -5.992 2.609 1.00 69.19 281 GLY A C 1
ATOM 2280 O O . GLY A 1 281 ? 13.117 -7.107 3.009 1.00 69.19 281 GLY A O 1
ATOM 2281 N N . ALA A 1 282 ? 13.665 -4.976 2.557 1.00 68.75 282 ALA A N 1
ATOM 2282 C CA . ALA A 1 282 ? 15.060 -5.069 2.978 1.00 68.75 282 ALA A CA 1
ATOM 2283 C C . ALA A 1 282 ? 15.221 -5.358 4.481 1.00 68.75 282 ALA A C 1
ATOM 2285 O O . ALA A 1 282 ? 16.246 -5.905 4.871 1.00 68.75 282 ALA A O 1
ATOM 2286 N N . GLY A 1 283 ? 14.209 -5.065 5.306 1.00 80.81 283 GLY A N 1
ATOM 2287 C CA . GLY A 1 283 ? 14.224 -5.389 6.736 1.00 80.81 283 GLY A CA 1
ATOM 2288 C C . GLY A 1 283 ? 14.015 -6.876 7.051 1.00 80.81 283 GLY A C 1
ATOM 2289 O O . GLY A 1 283 ? 14.313 -7.311 8.159 1.00 80.81 283 GLY A O 1
ATOM 2290 N N . ILE A 1 284 ? 13.539 -7.681 6.090 1.00 85.25 284 ILE A N 1
ATOM 2291 C CA . ILE A 1 284 ? 13.172 -9.090 6.322 1.00 85.25 284 ILE A CA 1
ATOM 2292 C C . ILE A 1 284 ? 14.338 -9.939 6.862 1.00 85.25 284 ILE A C 1
ATOM 2294 O O . ILE A 1 284 ? 14.118 -10.650 7.843 1.00 85.25 284 ILE A O 1
ATOM 2298 N N . PRO A 1 285 ? 15.561 -9.901 6.294 1.00 85.12 285 PRO A N 1
ATOM 2299 C CA . PRO A 1 285 ? 16.681 -10.673 6.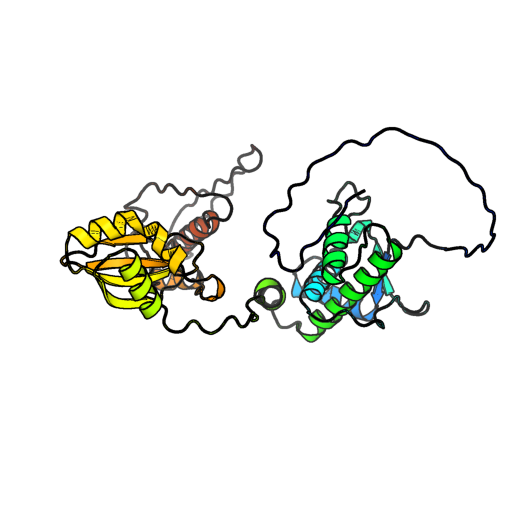831 1.00 85.12 285 PRO A CA 1
ATOM 2300 C C . PRO A 1 285 ? 17.011 -10.314 8.282 1.00 85.12 285 PRO A C 1
ATOM 2302 O O . PRO A 1 285 ? 17.309 -11.200 9.078 1.00 85.12 285 PRO A O 1
ATOM 2305 N N . ASP A 1 286 ? 16.912 -9.033 8.640 1.00 87.44 286 ASP A N 1
ATOM 2306 C CA . ASP A 1 286 ? 17.198 -8.567 9.996 1.00 87.44 286 ASP A CA 1
ATOM 2307 C C . ASP A 1 286 ? 16.110 -8.999 10.983 1.00 87.44 286 ASP A C 1
ATOM 2309 O O . ASP A 1 286 ? 16.428 -9.498 12.060 1.00 87.44 286 ASP A O 1
ATOM 2313 N N . TRP A 1 287 ? 14.833 -8.921 10.597 1.00 89.25 287 TRP A N 1
ATOM 2314 C CA . TRP A 1 287 ? 13.712 -9.405 11.415 1.00 89.25 287 TRP A CA 1
ATOM 2315 C C . TRP A 1 287 ? 13.750 -10.918 11.673 1.00 89.25 287 TRP A C 1
ATOM 2317 O O . TRP A 1 287 ? 13.189 -11.400 12.661 1.00 89.25 287 TRP A O 1
ATOM 2327 N N . LEU A 1 288 ? 14.402 -11.670 10.782 1.00 89.88 288 LEU A N 1
ATOM 2328 C CA . LEU A 1 288 ? 14.529 -13.124 10.856 1.00 89.88 288 LEU A CA 1
ATOM 2329 C C . LEU A 1 288 ? 15.865 -13.601 11.444 1.00 89.88 288 LEU A C 1
ATOM 2331 O O . LEU A 1 288 ? 16.028 -14.803 11.638 1.00 89.88 288 LEU A O 1
ATOM 2335 N N . ARG A 1 289 ? 16.812 -12.704 11.743 1.00 85.62 289 ARG A N 1
ATOM 2336 C CA . ARG A 1 289 ? 18.191 -13.066 12.117 1.00 85.62 289 ARG A CA 1
ATOM 2337 C C . ARG A 1 289 ? 18.275 -14.008 13.321 1.00 85.62 289 ARG A C 1
ATOM 2339 O O . ARG A 1 289 ? 19.023 -14.979 13.280 1.00 85.62 289 ARG A O 1
ATOM 2346 N N . ASP A 1 290 ? 17.483 -13.737 14.355 1.00 85.25 290 ASP A N 1
ATOM 2347 C CA . ASP A 1 290 ? 17.523 -14.470 15.629 1.00 85.25 290 ASP A CA 1
ATOM 2348 C C . ASP A 1 290 ? 16.427 -15.547 15.732 1.00 85.25 290 ASP A C 1
ATOM 2350 O O . ASP A 1 290 ? 16.125 -16.066 16.809 1.00 85.25 290 ASP A O 1
ATOM 2354 N N . ARG A 1 291 ? 15.793 -15.878 14.603 1.00 88.31 291 ARG A N 1
ATOM 2355 C CA . ARG A 1 291 ? 14.686 -16.832 14.535 1.00 88.31 291 ARG A CA 1
ATOM 2356 C C . ARG A 1 291 ? 15.196 -18.268 14.465 1.00 88.31 291 ARG A C 1
ATOM 2358 O O . ARG A 1 291 ? 16.132 -18.592 13.737 1.00 88.31 291 ARG A O 1
ATOM 2365 N N . THR A 1 292 ? 14.573 -19.144 15.250 1.00 85.25 292 THR A N 1
ATOM 2366 C CA . THR A 1 292 ? 15.016 -20.538 15.445 1.00 85.25 292 THR A CA 1
ATOM 2367 C C . THR A 1 292 ? 14.080 -21.557 14.796 1.00 85.25 292 THR A C 1
ATOM 2369 O O . THR A 1 292 ? 14.495 -22.692 14.560 1.00 85.25 292 THR A O 1
ATOM 2372 N N . GLU A 1 293 ? 12.858 -21.155 14.442 1.00 87.75 293 GLU A N 1
ATOM 2373 C CA . GLU A 1 293 ? 11.794 -22.001 13.878 1.00 87.75 293 GLU A CA 1
ATOM 2374 C C . GLU A 1 293 ? 12.170 -22.510 12.486 1.00 87.75 293 GLU A C 1
ATOM 2376 O O . GLU A 1 293 ? 12.882 -21.798 11.800 1.00 87.75 293 GLU A O 1
ATOM 2381 N N . ALA A 1 294 ? 11.722 -23.686 12.026 1.00 85.62 294 ALA A N 1
ATOM 2382 C CA . ALA A 1 294 ? 12.314 -24.408 10.884 1.00 85.62 294 ALA A CA 1
ATOM 2383 C C . ALA A 1 294 ? 12.127 -23.738 9.510 1.00 85.62 294 ALA A C 1
ATOM 2385 O O . ALA A 1 294 ? 12.992 -23.872 8.637 1.00 85.62 294 ALA A O 1
ATOM 2386 N N . LEU A 1 295 ? 11.041 -22.995 9.308 1.00 90.69 295 LEU A N 1
ATOM 2387 C CA . LEU A 1 295 ? 10.750 -22.234 8.094 1.00 90.69 295 LEU A CA 1
ATOM 2388 C C . LEU A 1 295 ? 10.138 -20.871 8.460 1.00 90.69 295 LEU A C 1
ATOM 2390 O O . LEU A 1 295 ? 9.035 -20.545 8.020 1.00 90.69 295 LEU A O 1
ATOM 2394 N N . SER A 1 296 ? 10.851 -20.068 9.256 1.00 92.50 296 SER A N 1
ATOM 2395 C CA . SER A 1 296 ? 10.420 -18.717 9.639 1.00 92.50 296 SER A CA 1
ATOM 2396 C C . SER A 1 296 ? 10.195 -17.840 8.403 1.00 92.50 296 SER A C 1
ATOM 2398 O O . SER A 1 296 ? 11.090 -17.654 7.572 1.00 92.50 296 SER A O 1
ATOM 2400 N N . VAL A 1 297 ? 8.988 -17.293 8.282 1.00 92.81 297 VAL A N 1
ATOM 2401 C CA . VAL A 1 297 ? 8.591 -16.419 7.178 1.00 92.81 297 VAL A CA 1
ATOM 2402 C C . VAL A 1 297 ? 7.959 -15.129 7.680 1.00 92.81 297 VAL A C 1
ATOM 2404 O O . VAL A 1 297 ? 7.236 -15.124 8.674 1.00 92.81 297 VAL A O 1
ATOM 2407 N N . CYS A 1 298 ? 8.219 -14.034 6.963 1.00 93.50 298 CYS A N 1
ATOM 2408 C CA . CYS A 1 298 ? 7.658 -12.715 7.228 1.00 93.50 298 CYS A CA 1
ATOM 2409 C C . CYS A 1 298 ? 6.951 -12.183 5.967 1.00 93.50 298 CYS A C 1
ATOM 2411 O O . CYS A 1 298 ? 7.617 -11.774 5.011 1.00 93.50 298 CYS A O 1
ATOM 2413 N N . PRO A 1 299 ? 5.605 -12.205 5.901 1.00 91.44 299 PRO A N 1
ATOM 2414 C CA . PRO A 1 299 ? 4.866 -11.617 4.784 1.00 91.44 299 PRO A CA 1
ATOM 2415 C C . PRO A 1 299 ? 4.827 -10.080 4.812 1.00 91.44 299 PRO A C 1
ATOM 2417 O O . PRO A 1 299 ? 4.482 -9.483 3.790 1.00 91.44 299 PRO A O 1
ATOM 2420 N N . GLY A 1 300 ? 5.127 -9.447 5.951 1.00 91.19 300 GLY A N 1
ATOM 2421 C CA . GLY A 1 300 ? 5.059 -7.999 6.134 1.00 91.19 300 GLY A CA 1
ATOM 2422 C C . GLY A 1 300 ? 4.936 -7.594 7.603 1.00 91.19 300 GLY A C 1
ATOM 2423 O O . GLY A 1 300 ? 5.350 -8.328 8.496 1.00 91.19 300 GLY A O 1
ATOM 2424 N N . VAL A 1 301 ? 4.343 -6.427 7.837 1.00 91.25 301 VAL A N 1
ATOM 2425 C CA . VAL A 1 301 ? 4.134 -5.856 9.175 1.00 91.25 301 VAL A CA 1
ATOM 2426 C C . VAL A 1 301 ? 2.650 -5.758 9.515 1.00 91.25 301 VAL A C 1
ATOM 2428 O O . VAL A 1 301 ? 1.799 -5.755 8.619 1.00 91.25 301 VAL A O 1
ATOM 2431 N N . ASP A 1 302 ? 2.342 -5.682 10.803 1.00 91.06 302 ASP A N 1
ATOM 2432 C CA . ASP A 1 302 ? 0.993 -5.482 11.312 1.00 91.06 302 ASP A CA 1
ATOM 2433 C C . ASP A 1 302 ? 0.541 -4.013 11.194 1.00 91.06 302 ASP A C 1
ATOM 2435 O O . ASP A 1 302 ? 1.177 -3.175 10.544 1.00 91.06 302 ASP A O 1
ATOM 2439 N N . VAL A 1 303 ? -0.597 -3.682 11.809 1.00 89.62 303 VAL A N 1
ATOM 2440 C CA . VAL A 1 303 ? -1.142 -2.321 11.738 1.00 89.62 303 VAL A CA 1
ATOM 2441 C C . VAL A 1 303 ? -0.301 -1.288 12.485 1.00 89.62 303 VAL A C 1
ATOM 2443 O O . VAL A 1 303 ? -0.456 -0.107 12.200 1.00 89.62 303 VAL A O 1
ATOM 2446 N N . LEU A 1 304 ? 0.549 -1.709 13.425 1.00 88.56 304 LEU A N 1
ATOM 2447 C CA . LEU A 1 304 ? 1.451 -0.855 14.197 1.00 88.56 304 LEU A CA 1
ATOM 2448 C C . LEU A 1 304 ? 2.842 -0.763 13.555 1.00 88.56 304 LEU A C 1
ATOM 2450 O O . LEU A 1 304 ? 3.618 0.117 13.912 1.00 88.56 304 LEU A O 1
ATOM 2454 N N . GLY A 1 305 ? 3.126 -1.603 12.556 1.00 88.62 305 GLY A N 1
ATOM 2455 C CA . GLY A 1 305 ? 4.417 -1.659 11.877 1.00 88.62 305 GLY A CA 1
ATOM 2456 C C . GLY A 1 305 ? 5.353 -2.731 12.430 1.00 88.62 305 GLY A C 1
ATOM 2457 O O . GLY A 1 305 ? 6.498 -2.804 11.990 1.00 88.62 305 GLY A O 1
ATOM 2458 N N . GLU A 1 306 ? 4.870 -3.589 13.326 1.00 90.06 306 GLU A N 1
ATOM 2459 C CA . GLU A 1 306 ? 5.651 -4.692 13.875 1.00 90.06 306 GLU A CA 1
ATOM 2460 C C . GLU A 1 306 ? 5.693 -5.866 12.885 1.00 90.06 306 GLU A C 1
ATOM 2462 O O . GLU A 1 306 ? 4.665 -6.206 12.287 1.00 90.06 306 GLU A O 1
ATOM 2467 N N . PRO A 1 307 ? 6.856 -6.508 12.672 1.00 91.56 307 PRO A N 1
ATOM 2468 C CA . PRO A 1 307 ? 6.980 -7.607 11.724 1.00 91.56 307 PRO A CA 1
ATOM 2469 C C . PRO A 1 307 ? 6.133 -8.807 12.156 1.00 91.56 307 PRO A C 1
ATOM 2471 O O . PRO A 1 307 ? 6.275 -9.336 13.259 1.00 91.56 307 PRO A O 1
ATOM 2474 N N . VAL A 1 308 ? 5.283 -9.284 11.249 1.00 92.06 308 VAL A N 1
ATOM 2475 C CA . VAL A 1 308 ? 4.488 -10.496 11.458 1.00 92.06 308 VAL A CA 1
ATOM 2476 C C . VAL A 1 308 ? 5.327 -11.683 11.017 1.00 92.06 308 VAL A C 1
ATOM 2478 O O . VAL A 1 308 ? 5.611 -11.832 9.833 1.00 92.06 308 VAL A O 1
ATOM 2481 N N . ILE A 1 309 ? 5.724 -12.530 11.963 1.00 92.75 309 ILE A N 1
ATOM 2482 C CA . ILE A 1 309 ? 6.597 -13.682 11.714 1.00 92.75 309 ILE A CA 1
ATOM 2483 C C . ILE A 1 309 ? 5.895 -14.948 12.193 1.00 92.75 309 ILE A C 1
ATOM 2485 O O . ILE A 1 309 ? 5.327 -14.966 13.283 1.00 92.75 309 ILE A O 1
ATOM 2489 N N . PHE A 1 310 ? 5.946 -16.008 11.390 1.00 92.62 310 PHE A N 1
ATOM 2490 C CA . PHE A 1 310 ? 5.449 -17.330 11.773 1.00 92.62 310 PHE A CA 1
ATOM 2491 C C . PHE A 1 310 ? 6.290 -18.442 11.139 1.00 92.62 310 PHE A C 1
ATOM 2493 O O . PHE A 1 310 ? 6.999 -18.204 10.157 1.00 92.62 310 PHE A O 1
ATOM 2500 N N . ASP A 1 311 ? 6.208 -19.659 11.684 1.00 92.69 311 ASP A N 1
ATOM 2501 C CA . ASP A 1 311 ? 6.837 -20.838 11.084 1.00 92.69 311 ASP A CA 1
ATOM 2502 C C . ASP A 1 311 ? 5.921 -21.453 10.018 1.00 92.69 311 ASP A C 1
ATOM 2504 O O . ASP A 1 311 ? 4.830 -21.951 10.306 1.00 92.69 311 ASP A O 1
ATOM 2508 N N . LEU A 1 312 ? 6.374 -21.467 8.765 1.00 92.00 312 LEU A N 1
ATOM 2509 C CA . LEU A 1 312 ? 5.653 -22.133 7.684 1.00 92.00 312 LEU A CA 1
ATOM 2510 C C . LEU A 1 312 ? 5.561 -23.656 7.902 1.00 92.00 312 LEU A C 1
ATOM 2512 O O . LEU A 1 312 ? 4.692 -24.297 7.320 1.00 92.00 312 LEU A O 1
ATOM 2516 N N . ALA A 1 313 ? 6.414 -24.258 8.738 1.00 91.31 313 ALA A N 1
ATOM 2517 C CA . ALA A 1 313 ? 6.299 -25.674 9.087 1.00 91.31 313 ALA A CA 1
ATOM 2518 C C . ALA A 1 313 ? 5.061 -25.976 9.956 1.00 91.31 313 ALA A C 1
ATOM 2520 O O . ALA A 1 313 ? 4.477 -27.051 9.821 1.00 91.31 313 ALA A O 1
ATOM 2521 N N . GLU A 1 314 ? 4.631 -25.029 10.798 1.00 91.69 314 GLU A N 1
ATOM 2522 C CA . GLU A 1 314 ? 3.404 -25.140 11.603 1.00 91.69 314 GLU A CA 1
ATOM 2523 C C . GLU A 1 314 ? 2.142 -24.875 10.769 1.00 91.69 314 GLU A C 1
ATOM 2525 O O . GLU A 1 314 ? 1.070 -25.410 11.054 1.00 91.69 314 GLU A O 1
ATOM 2530 N N . ALA A 1 315 ? 2.285 -24.103 9.687 1.00 89.12 315 ALA A N 1
ATOM 2531 C CA . ALA A 1 315 ? 1.265 -23.871 8.669 1.00 89.12 315 ALA A CA 1
ATOM 2532 C C . ALA A 1 315 ? 1.666 -24.544 7.338 1.00 89.12 315 ALA A C 1
ATOM 2534 O O . ALA A 1 315 ? 1.948 -23.850 6.355 1.00 89.12 315 ALA A O 1
ATOM 2535 N N . PRO A 1 316 ? 1.677 -25.893 7.265 1.00 83.81 316 PRO A N 1
ATOM 2536 C CA . PRO A 1 316 ? 2.357 -26.648 6.204 1.00 83.81 316 PRO A CA 1
ATOM 2537 C C . PRO A 1 316 ? 1.828 -26.360 4.793 1.00 83.81 316 PRO A C 1
ATOM 2539 O O . PRO A 1 316 ? 2.508 -26.616 3.794 1.00 83.81 316 PRO A O 1
ATOM 2542 N N . HIS A 1 317 ? 0.611 -25.822 4.693 1.00 90.12 317 HIS A N 1
ATOM 2543 C CA . HIS A 1 317 ? 0.009 -25.363 3.452 1.00 90.12 317 HIS A CA 1
ATOM 2544 C C . HIS A 1 317 ? -0.571 -23.961 3.642 1.00 90.12 317 HIS A C 1
ATOM 254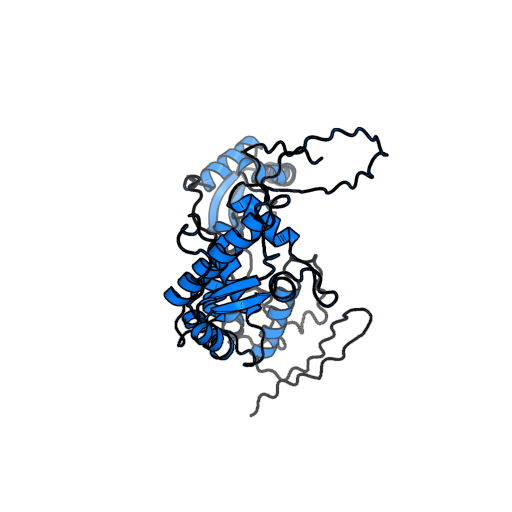6 O O . HIS A 1 317 ? -1.462 -23.751 4.462 1.00 90.12 317 HIS A O 1
ATOM 2552 N N . LEU A 1 318 ? -0.093 -23.012 2.836 1.00 90.56 318 LEU A N 1
ATOM 2553 C CA . LEU A 1 318 ? -0.548 -21.625 2.842 1.00 90.56 318 LEU A CA 1
ATOM 2554 C C . LEU A 1 318 ? -1.327 -21.316 1.559 1.00 90.56 318 LEU A C 1
ATOM 2556 O O . LEU A 1 318 ? -0.813 -21.486 0.451 1.00 90.56 318 LEU A O 1
ATOM 2560 N N . PHE A 1 319 ? -2.557 -20.822 1.703 1.00 92.31 319 PHE A N 1
ATOM 2561 C CA . PHE A 1 319 ? -3.380 -20.360 0.586 1.00 92.31 319 PHE A CA 1
ATOM 2562 C C . PHE A 1 319 ? -3.344 -18.831 0.491 1.00 92.31 319 PHE A C 1
ATOM 2564 O O . PHE A 1 319 ? -3.799 -18.140 1.398 1.00 92.31 319 PHE A O 1
ATOM 2571 N N . VAL A 1 320 ? -2.821 -18.297 -0.618 1.00 90.56 320 VAL A N 1
ATOM 2572 C CA . VAL A 1 320 ? -2.730 -16.846 -0.856 1.00 90.56 320 VAL A CA 1
ATOM 2573 C C . VAL A 1 320 ? -3.620 -16.456 -2.039 1.00 90.56 320 VAL A C 1
ATOM 2575 O O . VAL A 1 320 ? -3.321 -16.785 -3.190 1.00 90.56 320 VAL A O 1
ATOM 2578 N N . ALA A 1 321 ? -4.694 -15.715 -1.767 1.00 90.94 321 ALA A N 1
ATOM 2579 C CA . ALA A 1 321 ? -5.648 -15.224 -2.760 1.00 90.94 321 ALA A CA 1
ATOM 2580 C C . ALA A 1 321 ? -5.747 -13.689 -2.741 1.00 90.94 321 ALA A C 1
ATOM 2582 O O . ALA A 1 321 ? -5.432 -13.045 -1.746 1.00 90.94 321 ALA A O 1
ATOM 2583 N N . GLY A 1 322 ? -6.156 -13.094 -3.862 1.00 86.62 322 GLY A N 1
ATOM 2584 C CA . GLY A 1 322 ? -6.295 -11.644 -4.000 1.00 86.62 322 GLY A CA 1
ATOM 2585 C C . GLY A 1 322 ? -6.530 -11.218 -5.447 1.00 86.62 322 GLY A C 1
ATOM 2586 O O . GLY A 1 322 ? -6.188 -11.953 -6.379 1.00 86.62 322 GLY A O 1
ATOM 2587 N N . THR A 1 323 ? -7.122 -10.041 -5.634 1.00 80.81 323 THR A N 1
ATOM 2588 C CA . THR A 1 323 ? -7.348 -9.430 -6.950 1.00 80.81 323 THR A CA 1
ATOM 2589 C C . THR A 1 323 ? -6.052 -8.846 -7.524 1.00 80.81 323 THR A C 1
ATOM 2591 O O . THR A 1 323 ? -5.049 -8.659 -6.829 1.00 80.81 323 THR A O 1
ATOM 2594 N N . THR A 1 324 ? -6.030 -8.559 -8.827 1.00 77.31 324 THR A N 1
ATOM 2595 C CA . THR A 1 324 ? -4.885 -7.879 -9.449 1.00 77.31 324 THR A CA 1
ATOM 2596 C C . THR A 1 324 ? -4.654 -6.524 -8.778 1.00 77.31 324 THR A C 1
ATOM 2598 O O . THR A 1 324 ? -5.588 -5.745 -8.621 1.00 77.31 324 THR A O 1
ATOM 2601 N N . GLY A 1 325 ? -3.411 -6.250 -8.377 1.00 74.38 325 GLY A N 1
ATOM 2602 C CA . GLY A 1 325 ? -3.049 -5.017 -7.668 1.00 74.38 325 GLY A CA 1
ATOM 2603 C C . GLY A 1 325 ? -3.226 -5.068 -6.146 1.00 74.38 325 GLY A C 1
ATOM 2604 O O . GLY A 1 325 ? -2.776 -4.152 -5.472 1.00 74.38 325 GLY A O 1
ATOM 2605 N N . SER A 1 326 ? -3.772 -6.148 -5.571 1.00 78.19 326 SER A N 1
ATOM 2606 C CA . SER A 1 326 ? -3.967 -6.268 -4.114 1.00 78.19 326 SER A CA 1
ATOM 2607 C C . SER A 1 326 ? -2.687 -6.566 -3.316 1.00 78.19 326 SER A C 1
ATOM 2609 O O . SER A 1 326 ? -2.750 -6.773 -2.110 1.00 78.19 326 SER A O 1
ATOM 2611 N N . GLY A 1 327 ? -1.532 -6.686 -3.981 1.00 84.25 327 GLY A N 1
ATOM 2612 C CA . GLY A 1 327 ? -0.260 -7.031 -3.335 1.00 84.25 327 GLY A CA 1
ATOM 2613 C C . GLY A 1 327 ? 0.042 -8.531 -3.217 1.00 84.25 327 GLY A C 1
ATOM 2614 O O . GLY A 1 327 ? 1.084 -8.888 -2.677 1.00 84.25 327 GLY A O 1
ATOM 2615 N N . LYS A 1 328 ? -0.785 -9.428 -3.782 1.00 89.12 328 LYS A N 1
ATOM 2616 C CA . LYS A 1 328 ? -0.573 -10.893 -3.716 1.00 89.12 328 LYS A CA 1
ATOM 2617 C C . LYS A 1 328 ? 0.838 -11.327 -4.135 1.00 89.12 328 LYS A C 1
ATOM 2619 O O . LYS A 1 328 ? 1.480 -12.110 -3.446 1.00 89.12 328 LYS A O 1
ATOM 2624 N N . SER A 1 329 ? 1.323 -10.841 -5.280 1.00 87.25 329 SER A N 1
ATOM 2625 C CA . SER A 1 329 ? 2.662 -11.200 -5.772 1.00 87.25 329 SER A CA 1
ATOM 2626 C C . SER A 1 329 ? 3.772 -10.651 -4.874 1.00 87.25 329 SER A C 1
ATOM 2628 O O . SER A 1 329 ? 4.764 -11.337 -4.670 1.00 87.25 329 SER A O 1
ATOM 2630 N N . VAL A 1 330 ? 3.588 -9.452 -4.308 1.00 87.38 330 VAL A N 1
ATOM 2631 C CA . VAL A 1 330 ? 4.550 -8.830 -3.382 1.00 87.38 330 VAL A CA 1
ATOM 2632 C C . VAL A 1 330 ? 4.647 -9.639 -2.088 1.00 87.38 330 VAL A C 1
ATOM 2634 O O . VAL A 1 330 ? 5.749 -9.957 -1.661 1.00 87.38 330 VAL A O 1
ATOM 2637 N N . SER A 1 331 ? 3.512 -10.067 -1.529 1.00 89.50 331 SER A N 1
ATOM 2638 C CA . SER A 1 331 ? 3.480 -10.939 -0.348 1.00 89.50 331 SER A CA 1
ATOM 2639 C C . SER A 1 331 ? 4.172 -12.284 -0.606 1.00 89.50 331 SER A C 1
ATOM 2641 O O . SER A 1 331 ? 5.012 -12.706 0.183 1.00 89.50 331 SER A O 1
ATOM 2643 N N . VAL A 1 332 ? 3.917 -12.927 -1.754 1.00 90.81 332 VAL A N 1
ATOM 2644 C CA . VAL A 1 332 ? 4.623 -14.169 -2.125 1.00 90.81 332 VAL A CA 1
ATOM 2645 C C . VAL A 1 332 ? 6.131 -13.938 -2.264 1.00 90.81 332 VAL A C 1
ATOM 2647 O O . VAL A 1 332 ? 6.913 -14.786 -1.841 1.00 90.81 332 VAL A O 1
ATOM 2650 N N . HIS A 1 333 ? 6.562 -12.800 -2.814 1.00 89.94 333 HIS A N 1
ATOM 2651 C CA . HIS A 1 333 ? 7.985 -12.465 -2.861 1.00 89.94 333 HIS A CA 1
ATOM 2652 C C . HIS A 1 333 ? 8.584 -12.282 -1.462 1.00 89.94 333 HIS A C 1
ATOM 2654 O O . HIS A 1 333 ? 9.677 -12.784 -1.232 1.00 89.94 333 HIS A O 1
ATOM 2660 N N . ALA A 1 334 ? 7.878 -11.646 -0.523 1.00 91.44 334 ALA A N 1
ATOM 2661 C CA . ALA A 1 334 ? 8.335 -11.509 0.863 1.00 91.44 334 ALA A CA 1
ATOM 2662 C C . ALA A 1 334 ? 8.529 -12.877 1.547 1.00 91.44 334 ALA A C 1
ATOM 2664 O O . ALA A 1 334 ? 9.556 -13.118 2.184 1.00 91.44 334 ALA A O 1
ATOM 2665 N N . LEU A 1 335 ? 7.606 -13.820 1.324 1.00 92.19 335 LEU A N 1
ATOM 2666 C CA . LEU A 1 335 ? 7.743 -15.198 1.811 1.00 92.19 335 LEU A CA 1
ATOM 2667 C C . LEU A 1 335 ? 8.962 -15.905 1.202 1.00 92.19 335 LEU A C 1
ATOM 2669 O O . LEU A 1 335 ? 9.723 -16.556 1.913 1.00 92.19 335 LEU A O 1
ATOM 2673 N N . LEU A 1 336 ? 9.184 -15.760 -0.108 1.00 90.69 336 LEU A N 1
ATOM 2674 C CA . LEU A 1 336 ? 10.352 -16.345 -0.774 1.00 90.69 336 LEU A CA 1
ATOM 2675 C C . LEU A 1 336 ? 11.661 -15.736 -0.266 1.00 90.69 336 LEU A C 1
ATOM 2677 O O . LEU A 1 336 ? 12.596 -16.477 0.021 1.00 90.69 336 LEU A O 1
ATOM 2681 N N . LEU A 1 337 ? 11.719 -14.410 -0.122 1.00 90.31 337 LEU A N 1
ATOM 2682 C CA . LEU A 1 337 ? 12.868 -13.709 0.449 1.00 90.31 337 LEU A CA 1
ATOM 2683 C C . LEU A 1 337 ? 13.161 -14.190 1.870 1.00 90.31 337 LEU A C 1
ATOM 2685 O O . LEU A 1 337 ? 14.317 -14.438 2.185 1.00 90.31 337 LEU A O 1
ATOM 2689 N N . SER A 1 338 ? 12.127 -14.405 2.686 1.00 91.81 338 SER A N 1
ATOM 2690 C CA . SER A 1 338 ? 12.275 -14.954 4.037 1.00 91.81 338 SER A CA 1
ATOM 2691 C C . SER A 1 338 ? 12.944 -16.333 4.030 1.00 91.81 338 SER A C 1
ATOM 2693 O O . SER A 1 338 ? 13.926 -16.561 4.735 1.00 91.81 338 SER A O 1
ATOM 2695 N N . LEU A 1 339 ? 12.465 -17.244 3.172 1.00 90.44 339 LEU A N 1
ATOM 2696 C CA . LEU A 1 339 ? 13.031 -18.592 3.051 1.00 90.44 339 LEU A CA 1
ATOM 2697 C C . LEU A 1 339 ? 14.484 -18.561 2.564 1.00 90.44 339 LEU A C 1
ATOM 2699 O O . LEU A 1 339 ? 15.308 -19.329 3.055 1.00 90.44 339 LEU A O 1
ATOM 2703 N N . LEU A 1 340 ? 14.808 -17.665 1.628 1.00 87.06 340 LEU A N 1
ATOM 2704 C CA . LEU A 1 340 ? 16.173 -17.480 1.132 1.00 87.06 340 LEU A CA 1
ATOM 2705 C C . LEU A 1 340 ? 17.097 -16.873 2.200 1.00 87.06 340 LEU A C 1
ATOM 2707 O O . LEU A 1 340 ? 18.238 -17.310 2.329 1.00 87.06 340 LEU A O 1
ATOM 2711 N N . ALA A 1 341 ? 16.601 -15.907 2.977 1.00 84.31 341 ALA A N 1
ATOM 2712 C CA . ALA A 1 341 ? 17.348 -15.236 4.039 1.00 84.31 341 ALA A CA 1
ATOM 2713 C C . ALA A 1 341 ? 17.638 -16.152 5.236 1.00 84.31 341 ALA A C 1
ATOM 2715 O O . ALA A 1 341 ? 18.656 -15.979 5.895 1.00 84.31 341 ALA A O 1
ATOM 2716 N N . SER A 1 342 ? 16.795 -17.163 5.480 1.00 78.69 342 SER A N 1
ATOM 2717 C CA . SER A 1 342 ? 16.970 -18.114 6.589 1.00 78.69 342 SER A CA 1
ATOM 2718 C C . SER A 1 342 ? 18.281 -18.918 6.539 1.00 78.69 342 SER A C 1
ATOM 2720 O O . SER A 1 342 ? 18.628 -19.590 7.508 1.00 78.69 342 SER A O 1
ATOM 2722 N N . GLY A 1 343 ? 18.986 -18.930 5.398 1.00 73.31 343 GLY A N 1
ATOM 2723 C CA . GLY A 1 343 ? 20.219 -19.703 5.210 1.00 73.31 343 GLY A CA 1
ATOM 2724 C C . GLY A 1 343 ? 20.016 -21.222 5.258 1.00 73.31 343 GLY A C 1
ATOM 2725 O O . GLY A 1 343 ? 20.982 -21.983 5.189 1.00 73.31 343 GLY A O 1
ATOM 2726 N N . ARG A 1 344 ? 18.766 -21.691 5.363 1.00 79.69 344 ARG A N 1
ATOM 2727 C CA . ARG A 1 344 ? 18.446 -23.113 5.434 1.00 79.69 344 ARG A CA 1
ATOM 2728 C C . ARG A 1 344 ? 18.456 -23.767 4.060 1.00 79.69 344 ARG A C 1
ATOM 2730 O O . ARG A 1 344 ? 18.240 -23.146 3.017 1.00 79.69 344 ARG A O 1
ATOM 2737 N N . ASN A 1 345 ? 18.684 -25.077 4.068 1.00 82.06 345 ASN A N 1
ATOM 2738 C CA . ASN A 1 345 ? 18.722 -25.886 2.858 1.00 82.06 345 ASN A CA 1
ATOM 2739 C C . ASN A 1 345 ? 17.291 -26.208 2.389 1.00 82.06 345 ASN A C 1
ATOM 2741 O O . ASN A 1 345 ? 16.748 -27.282 2.655 1.00 82.06 345 ASN A O 1
ATOM 2745 N N . VAL A 1 346 ? 16.657 -25.231 1.739 1.00 84.44 346 VAL A N 1
ATOM 2746 C CA . VAL A 1 346 ? 15.284 -25.316 1.233 1.00 84.44 346 VAL A CA 1
ATOM 2747 C C . VAL A 1 346 ? 15.316 -25.645 -0.258 1.00 84.44 346 VAL A C 1
ATOM 2749 O O . VAL A 1 346 ? 16.057 -25.054 -1.042 1.00 84.44 346 VAL A O 1
ATOM 2752 N N . ARG A 1 347 ? 14.476 -26.597 -0.676 1.00 85.62 347 ARG A N 1
ATOM 2753 C CA . ARG A 1 347 ? 14.248 -26.903 -2.093 1.00 85.62 347 ARG A CA 1
ATOM 2754 C C . ARG A 1 347 ? 12.938 -26.273 -2.535 1.00 85.62 347 ARG A C 1
ATOM 2756 O O . ARG A 1 347 ? 11.880 -26.653 -2.043 1.00 85.62 347 ARG A O 1
ATOM 2763 N N . LEU A 1 348 ? 13.011 -25.338 -3.480 1.00 85.94 348 LEU A N 1
ATOM 2764 C CA . LEU A 1 348 ? 11.843 -24.617 -3.981 1.00 85.94 348 LEU A CA 1
ATOM 2765 C C . LEU A 1 348 ? 11.440 -25.120 -5.371 1.00 85.94 348 LEU A C 1
ATOM 2767 O O . LEU A 1 348 ? 12.264 -25.212 -6.284 1.00 85.94 348 LEU A O 1
ATOM 2771 N N . ALA A 1 349 ? 10.146 -25.397 -5.536 1.00 87.12 349 ALA A N 1
ATOM 2772 C CA . ALA A 1 349 ? 9.515 -25.651 -6.826 1.00 87.12 349 ALA A CA 1
ATOM 2773 C C . ALA A 1 349 ? 8.522 -24.520 -7.124 1.00 87.12 349 ALA A C 1
ATOM 2775 O O . ALA A 1 349 ? 7.441 -24.454 -6.543 1.00 87.12 349 ALA A O 1
ATOM 2776 N N . LEU A 1 350 ? 8.897 -23.611 -8.025 1.00 86.06 350 LEU A N 1
ATOM 2777 C CA . LEU A 1 350 ? 8.063 -22.473 -8.412 1.00 86.06 350 LEU A CA 1
ATOM 2778 C C . LEU A 1 350 ? 7.279 -22.807 -9.682 1.00 86.06 350 LEU A C 1
ATOM 2780 O O . LEU A 1 350 ? 7.857 -23.063 -10.739 1.00 86.06 350 LEU A O 1
ATOM 2784 N N . ILE A 1 351 ? 5.951 -22.777 -9.590 1.00 83.88 351 ILE A N 1
ATOM 2785 C CA . ILE A 1 351 ? 5.056 -23.044 -10.717 1.00 83.88 351 ILE A CA 1
ATOM 2786 C C . ILE A 1 351 ? 4.280 -21.767 -11.024 1.00 83.88 351 ILE A C 1
ATOM 2788 O O . ILE A 1 351 ? 3.470 -21.313 -10.220 1.00 83.88 351 ILE A O 1
ATOM 2792 N N . ARG A 1 352 ? 4.504 -21.194 -12.212 1.00 77.38 352 ARG A N 1
ATOM 2793 C CA . ARG A 1 352 ? 3.717 -20.067 -12.726 1.00 77.38 352 ARG A CA 1
ATOM 2794 C C . ARG A 1 352 ? 2.990 -20.496 -14.003 1.00 77.38 352 ARG A C 1
ATOM 2796 O O . ARG A 1 352 ? 3.651 -20.684 -15.026 1.00 77.38 352 ARG A O 1
ATOM 2803 N N . PRO A 1 353 ? 1.656 -20.647 -13.987 1.00 56.75 353 PRO A N 1
ATOM 2804 C CA . PRO A 1 353 ? 0.905 -20.844 -15.217 1.00 56.75 353 PRO A CA 1
ATOM 2805 C C . PRO A 1 353 ? 0.857 -19.520 -15.993 1.00 56.75 353 PRO A C 1
ATOM 2807 O O . PRO A 1 353 ? 0.489 -18.482 -15.447 1.00 56.75 353 PRO A O 1
ATOM 2810 N N . GLN A 1 354 ? 1.239 -19.541 -17.270 1.00 45.59 354 GLN A N 1
ATOM 2811 C CA . GLN A 1 354 ? 1.068 -18.401 -18.174 1.00 45.59 354 GLN A CA 1
ATOM 2812 C C . GLN A 1 354 ? 0.529 -18.919 -19.513 1.00 45.59 354 GLN A C 1
ATOM 2814 O O . GLN A 1 354 ? 1.154 -19.768 -20.145 1.00 45.59 354 GLN A O 1
ATOM 2819 N N . GLY A 1 355 ? -0.654 -18.447 -19.927 1.00 47.25 355 GLY A N 1
ATOM 2820 C CA . GLY A 1 355 ? -1.239 -18.761 -21.240 1.00 47.25 355 GLY A CA 1
ATOM 2821 C C . GLY A 1 355 ? -1.458 -20.256 -21.521 1.00 47.25 355 GLY A C 1
ATOM 2822 O O . GLY A 1 355 ? -1.100 -20.732 -22.595 1.00 47.25 355 GLY A O 1
ATOM 2823 N N . GLY A 1 356 ? -1.970 -21.020 -20.548 1.00 42.62 356 GLY A N 1
ATOM 2824 C CA . GLY A 1 356 ? -2.278 -22.450 -20.718 1.00 42.62 356 GLY A CA 1
ATOM 2825 C C . GLY A 1 356 ? -1.061 -23.385 -20.780 1.00 42.62 356 GLY A C 1
ATOM 2826 O O . GLY A 1 356 ? -1.231 -24.593 -20.915 1.00 42.62 356 GLY A O 1
ATOM 2827 N N . ARG A 1 357 ? 0.168 -22.866 -20.647 1.00 36.47 357 ARG A N 1
ATOM 2828 C CA . ARG A 1 357 ? 1.393 -23.675 -20.568 1.00 36.47 357 ARG A CA 1
ATOM 2829 C C . ARG A 1 357 ? 2.012 -23.571 -19.179 1.00 36.47 357 ARG A C 1
ATOM 2831 O O . ARG A 1 357 ? 2.289 -22.480 -18.679 1.00 36.47 357 ARG A O 1
ATOM 2838 N N . VAL A 1 358 ? 2.270 -24.722 -18.564 1.00 44.25 358 VAL A N 1
ATOM 2839 C CA . VAL A 1 358 ? 3.059 -24.817 -17.333 1.00 44.25 358 VAL A CA 1
ATOM 2840 C C . VAL A 1 358 ? 4.534 -24.735 -17.719 1.00 44.25 358 VAL A C 1
ATOM 2842 O O . VAL A 1 358 ? 5.110 -25.700 -18.218 1.00 44.25 358 VAL A O 1
ATOM 2845 N N . ARG A 1 359 ? 5.170 -23.579 -17.507 1.00 41.19 359 ARG A N 1
ATOM 2846 C CA . ARG A 1 359 ? 6.635 -23.503 -17.544 1.00 41.19 359 ARG A CA 1
ATOM 2847 C C . ARG A 1 359 ? 7.164 -24.098 -16.238 1.00 41.19 359 ARG A C 1
ATOM 2849 O O . ARG A 1 359 ? 6.991 -23.495 -15.183 1.00 41.19 359 ARG A O 1
ATOM 2856 N N . ARG A 1 360 ? 7.816 -25.267 -16.299 1.00 39.62 360 ARG A N 1
ATOM 2857 C CA . ARG A 1 360 ? 8.677 -25.733 -15.198 1.00 39.62 360 ARG A CA 1
ATOM 2858 C C . ARG A 1 360 ? 9.838 -24.751 -15.076 1.00 39.62 360 ARG A C 1
ATOM 2860 O O . ARG A 1 360 ? 10.704 -24.718 -15.948 1.00 39.62 360 ARG A O 1
ATOM 2867 N N . LEU A 1 361 ? 9.847 -23.944 -14.023 1.00 46.88 361 LEU A N 1
ATOM 2868 C CA . LEU A 1 361 ? 11.057 -23.241 -13.613 1.00 46.88 361 LEU A CA 1
ATOM 2869 C C . LEU A 1 361 ? 11.981 -24.256 -12.928 1.00 46.88 361 LEU A C 1
ATOM 2871 O O . LEU A 1 361 ? 11.519 -25.139 -12.206 1.00 46.88 361 LEU A O 1
ATOM 2875 N N . ARG A 1 362 ? 13.278 -24.186 -13.255 1.00 44.25 362 ARG A N 1
ATOM 2876 C CA . ARG A 1 362 ? 14.322 -25.073 -12.720 1.00 44.25 362 ARG A CA 1
ATOM 2877 C C . ARG A 1 362 ? 14.313 -25.049 -11.190 1.00 44.25 362 ARG A C 1
ATOM 2879 O O . ARG A 1 362 ? 14.021 -24.018 -10.592 1.00 44.25 362 ARG A O 1
ATOM 2886 N N . TRP A 1 363 ? 14.692 -26.176 -10.591 1.00 42.59 363 TRP A N 1
ATOM 2887 C CA . TRP A 1 363 ? 14.995 -26.274 -9.168 1.00 42.59 363 TRP A CA 1
ATOM 2888 C C . TRP A 1 363 ? 15.984 -25.176 -8.769 1.00 42.59 363 TRP A C 1
ATOM 2890 O O . TRP A 1 363 ? 17.108 -25.146 -9.270 1.00 42.59 363 TRP A O 1
ATOM 2900 N N . LEU A 1 364 ? 15.560 -24.289 -7.872 1.00 45.56 364 LEU A N 1
ATOM 2901 C CA . LEU A 1 364 ? 16.477 -23.462 -7.102 1.00 45.56 364 LEU A CA 1
ATOM 2902 C C . LEU A 1 364 ? 16.823 -24.277 -5.857 1.00 45.56 364 LEU A C 1
ATOM 2904 O O . LEU A 1 364 ? 15.997 -24.440 -4.959 1.00 45.56 364 LEU A O 1
ATOM 2908 N N . GLN A 1 365 ? 18.018 -24.863 -5.850 1.00 43.31 365 GLN A N 1
ATOM 2909 C CA . GLN A 1 365 ? 18.665 -25.248 -4.602 1.00 43.31 365 GLN A CA 1
ATOM 2910 C C . GLN A 1 365 ? 19.339 -23.994 -4.059 1.00 43.31 365 GLN A C 1
ATOM 2912 O O . GLN A 1 365 ? 20.129 -23.373 -4.772 1.00 43.31 365 GLN A O 1
ATOM 2917 N N . THR A 1 366 ? 19.052 -23.627 -2.812 1.00 46.56 366 THR A N 1
ATOM 2918 C CA . THR A 1 366 ? 19.937 -22.729 -2.073 1.00 46.56 366 THR A CA 1
ATOM 2919 C C . THR A 1 366 ? 21.241 -23.482 -1.822 1.00 46.56 366 THR A C 1
ATOM 2921 O O . THR A 1 366 ? 21.403 -24.203 -0.843 1.00 46.56 366 THR A O 1
ATOM 2924 N N . ALA A 1 367 ? 22.176 -23.387 -2.768 1.00 39.56 367 ALA A N 1
ATOM 2925 C CA . ALA A 1 367 ? 23.546 -23.822 -2.557 1.00 39.56 367 ALA A CA 1
ATOM 2926 C C . ALA A 1 367 ? 24.230 -22.779 -1.667 1.00 39.56 367 ALA A C 1
ATOM 2928 O O . ALA A 1 367 ? 24.936 -21.900 -2.153 1.00 39.56 367 ALA A O 1
ATOM 2929 N N . VAL A 1 368 ? 23.979 -22.847 -0.361 1.00 40.91 368 VAL A N 1
ATOM 2930 C CA . VAL A 1 368 ? 24.849 -22.185 0.609 1.00 40.91 368 VAL A CA 1
ATOM 2931 C C . VAL A 1 368 ? 26.046 -23.115 0.780 1.00 40.91 368 VAL A C 1
ATOM 2933 O O . VAL A 1 368 ? 25.940 -24.194 1.365 1.00 40.91 368 VAL A O 1
ATOM 2936 N N . GLY A 1 369 ? 27.150 -22.747 0.127 1.00 36.25 369 GLY A N 1
ATOM 2937 C CA . GLY A 1 369 ? 28.452 -23.370 0.332 1.00 36.25 369 GLY A CA 1
ATOM 2938 C C . GLY A 1 369 ? 28.837 -23.303 1.809 1.00 36.25 369 GLY A C 1
ATOM 2939 O O . GLY A 1 369 ? 28.518 -22.329 2.488 1.00 36.25 369 GLY A O 1
ATOM 2940 N N . ARG A 1 370 ? 29.455 -24.387 2.280 1.00 31.55 370 ARG A N 1
ATOM 2941 C CA . ARG A 1 370 ? 30.061 -24.498 3.610 1.00 31.55 370 ARG A CA 1
ATOM 2942 C C . ARG A 1 370 ? 31.161 -23.473 3.830 1.00 31.55 370 ARG A C 1
ATOM 2944 O O . ARG A 1 370 ? 31.843 -23.152 2.829 1.00 31.55 370 ARG A O 1
#

pLDDT: mean 74.82, std 21.88, range [22.05, 95.44]

InterPro domains:
  IPR002543 FtsK domain [PF01580] (293-359)
  IPR014969 DNA sulphur modification protein DndE [PF08870] (71-163)
  IPR027417 P-loop containing nucleoside triphosphate hydrolase [G3DSA:3.40.50.300] (279-370)
  IPR027417 P-loop containing nucleoside triphosphate hydrolase [SSF52540] (282-369)
  IPR050206 FtsK/SpoIIIE/SftA cell division and DNA translocation [PTHR22683] (198-355)

Organism: NCBI:txid2320860

Secondary structure (DSSP, 8-state):
-------TT-----------PPPP---------------------EEEEEHHHHHHHHHIIIIIS---TTS-THHHHHHHHHHHHT-SSPPPTT--PPPTTS-EEEEEHHHHT-TT-TTS---HHHHHHHHHHHHTS--SS-HHHHHHHHHHHHHHHHHHHHHH--TTS-HHHHHIIIIII-----------S-HHHHHHHHHHHTT--EEEEEEEE-SSEEEEEEEESSHHHHHHHHHHTTHHHHHHT-SS--EEEEPTTSSEEEEEEEPPGGGPPP--GGGHHHHTTT--STTEEEEEE-TTS-EEEEETTTS-S------TTSSHHHHHHHHHHHHHHT----EE--EEEETTEEEEPPPEE-----

Sequence (370 aa):
MLDLTVNPNTKIRRIALTHVSPPTTVNHGEKTNASLRFRFHARCSKIFIPAWDEAFTQTLREKGLGISRRAPHWIIARLAFARSLQMPQFPDEELRKPVRRERAFEIHMEQLTGENNPAMEDLTDDFRLLLSLYHNVDLFADRARFIELLQRHIQRGMTEIRASWREGNDFHDYLYQEMFFERSSVGEAAAPADLPARLRRALGEIGVGAEVEKVDAGPRLTRFTLRLSAAGDLDRLRRDLDKIPFELGIDRPATLSTVADECRVALDVPRPEREWMPVEGAGIPDWLRDRTEALSVCPGVDVLGEPVIFDLAEAPHLFVAGTTGSGKSVSVHALLLSLLASGRNVRLALIRPQGGRVRRLRWLQTAVGR

Foldseek 3Di:
DDDDPDDPPDDDDDDDDDDDDDDDDDDDDDDDDDDPPPPPPDPPQKAWAFPVLVVVLQLCQCQAVVHDSPDDSLVLLVQLLLLLLVDLDAQDPVLFDDDPPTDIDIDGLCRNQVVVPPVDDRNLVVLQVSQCVSVVHRCPVPVPVSSGRSNSSSRNSSVVCVVQDDSVDHNVVVCCVSRPVPPLDDPCPDDDPCPPVLLVVQLVVLVWAWDFDDWFQFQWWIKTKIQGPDPVSVVSCVVCQQCSCVSSVHPDGWDWDDDPDHSIIIIIGTDDPSRGDDFDLVCLLVLCVPPDAPQKAWLAADRNRHTDIDHCVVVVDDDQDDDPPPCSVVSVVRSVVNRLSNLDQDWDFDWDDDPNDTDGDDIDGSPPDD

Radius of gyration: 28.94 Å; chains: 1; bounding box: 56×57×86 Å